Protein AF-A0A431KVC6-F1 (afdb_monomer_lite)

pLDDT: mean 75.82, std 19.4, range [30.2, 97.19]

Radius of gyration: 34.75 Å; chains: 1; bounding box: 76×77×120 Å

Foldseek 3Di:
DDDDDDDDPPVVVVVVVVVVVVVVVVVVVPPPPPPPVPPPPPPPPDDPPDDDPPLPLDVPDQAADPLLCVLCVLLVCQVLLQLLLVLVVQCVVPVPRDDPVSVVVNVVSLVVLVVSLVVLVVLLVLLLVQLVVVLVVLVVVLVVQVVVLVVVLVVLVVVLVVVLVVLVVVLVVLQPQDPVDNPRRDPSVVSVVVSVVVSVVSVVVSVVSNQTDWDFDDQDFALCCVLVPHDDDPSSDRDPSLVVQQQDADPDDDRGGVSVVLLVCLQVVCLLVLRHPDHDPVSSCLLRSVDTGTDGSSSSVSNSVSSVVSSVSSVSSVSSSVSSVCSSVPSHGYDDPPD

Sequence (339 aa):
MRFKFSLGTLAGAQTLAFLASLLTLQQSIFFVPANAANSILTEKKGQLPFTYIPYMSDVHTETVSAEAVQLAEQLKLTDSLIELTKLRKARSADRNSLSRDELDRYRDLKEDVVEAIEQTRMEVDFAEAELTREIAVHEEFLASYIAERNHRVNLSNAWGYRTNGVLWAVAEGLTIPTYARPRYSISSGIVGIVAGLAPSAFSLYALRQDAGGRFERKPHPNMLSKIFNYQVTPELEYPDSVWKWLNSQAPIGPKVTRLAYLIDWWQRDGNIRYFSPKPTHHQLDLLTATVQDELTIQLVSDRLSMLRTVDAMIVGMNRPLLELMMVVRGTKSMSAPTQ

Secondary structure (DSSP, 8-state):
--------SSHHHHHHHHHHHHHHHHHHHH---TTGGG-------S--SS--------TTSSBPPHHHHHHHHHTT-HHHHHHHHHHHHHHHH-TTSS-HHHHHHHHHHHHHHHHHHHHHHHHHHHHHHHHHHHHHHHHHHHHHHHHHHHHHHHHHHHHHHHHHHHHHHHHHHHHS--TT-GGG---HHHHHHHHHHHHHHHHHHHHHHHT---B-------THHHHTT----GGGPPPHHHHHHHHSBPSSS-SSBHHHHHHHHHHHH---TT--SS--HHHHHHHHTSS-S-B-HHHHHHHHHHHHHHHHHHHTTHHHHHHHHHHHHTSSBPPPP--

Structure (mmCIF, N/CA/C/O backbone):
data_AF-A0A431KVC6-F1
#
_entry.id   AF-A0A431KVC6-F1
#
loop_
_atom_site.group_PDB
_atom_site.id
_atom_site.type_symbol
_atom_site.label_atom_id
_atom_site.label_alt_id
_atom_site.label_comp_id
_atom_site.label_asym_id
_atom_site.label_entity_id
_atom_site.label_seq_id
_atom_site.pdbx_PDB_ins_code
_atom_site.Cartn_x
_atom_site.Cartn_y
_atom_site.Cartn_z
_atom_site.occupancy
_atom_site.B_iso_or_equiv
_atom_site.auth_seq_id
_atom_site.auth_comp_id
_atom_site.auth_asym_id
_atom_site.auth_atom_id
_atom_site.pdbx_PDB_model_num
ATOM 1 N N . MET A 1 1 ? 24.030 61.933 -74.025 1.00 34.03 1 MET A N 1
ATOM 2 C CA . MET A 1 1 ? 24.659 60.781 -74.708 1.00 34.03 1 MET A CA 1
ATOM 3 C C . MET A 1 1 ? 25.258 59.870 -73.631 1.00 34.03 1 MET A C 1
ATOM 5 O O . MET A 1 1 ? 26.129 60.322 -72.910 1.00 34.03 1 MET A O 1
ATOM 9 N N . ARG A 1 2 ? 24.710 58.650 -73.494 1.00 30.20 2 ARG A N 1
ATOM 10 C CA . ARG A 1 2 ? 25.117 57.489 -72.658 1.00 30.20 2 ARG A CA 1
ATOM 11 C C . ARG A 1 2 ? 25.241 57.643 -71.124 1.00 30.20 2 ARG A C 1
ATOM 13 O O . ARG A 1 2 ? 26.295 57.956 -70.589 1.00 30.20 2 ARG A O 1
ATOM 20 N N . PHE A 1 3 ? 24.163 57.238 -70.443 1.00 34.12 3 PHE A N 1
ATOM 21 C CA . PHE A 1 3 ? 24.149 56.719 -69.069 1.00 34.12 3 PHE A CA 1
ATOM 22 C C . PHE A 1 3 ? 24.918 55.383 -68.974 1.00 34.12 3 PHE A C 1
ATOM 24 O O . PHE A 1 3 ? 24.719 54.499 -69.807 1.00 34.12 3 PHE A O 1
ATOM 31 N N . LYS A 1 4 ? 25.732 55.207 -67.924 1.00 34.00 4 LYS A N 1
ATOM 32 C CA . LYS A 1 4 ? 26.189 53.901 -67.414 1.00 34.00 4 LYS A CA 1
ATOM 33 C C . LYS A 1 4 ? 25.882 53.844 -65.915 1.00 34.00 4 LYS A C 1
ATOM 35 O O . LYS A 1 4 ? 26.562 54.482 -65.121 1.00 34.00 4 LYS A O 1
ATOM 40 N N . PHE A 1 5 ? 24.842 53.097 -65.555 1.00 34.09 5 PHE A N 1
ATOM 41 C CA . PHE A 1 5 ? 24.560 52.681 -64.181 1.00 34.09 5 PHE A CA 1
ATOM 42 C C . PHE A 1 5 ? 25.440 51.466 -63.855 1.00 34.09 5 PHE A C 1
ATOM 44 O O . PHE A 1 5 ? 25.415 50.475 -64.583 1.00 34.09 5 PHE A O 1
ATOM 51 N N . SER A 1 6 ? 26.224 51.550 -62.780 1.00 34.44 6 SER A N 1
ATOM 52 C CA . SER A 1 6 ? 26.964 50.422 -62.209 1.00 34.44 6 SER A CA 1
ATOM 53 C C . SER A 1 6 ? 26.081 49.740 -61.161 1.00 34.44 6 SER A C 1
ATOM 55 O O . SER A 1 6 ? 25.879 50.269 -60.070 1.00 34.44 6 SER A O 1
ATOM 57 N N . LEU A 1 7 ? 25.510 48.589 -61.523 1.00 41.66 7 LEU A N 1
ATOM 58 C CA . LEU A 1 7 ? 24.896 47.629 -60.605 1.00 41.66 7 LEU A CA 1
ATOM 59 C C . LEU A 1 7 ? 26.030 46.763 -60.037 1.00 41.66 7 LEU A C 1
ATOM 61 O O . LEU A 1 7 ? 26.618 45.983 -60.783 1.00 41.66 7 LEU A O 1
ATOM 65 N N . GLY A 1 8 ? 26.365 46.892 -58.750 1.00 41.06 8 GLY A N 1
ATOM 66 C CA . GLY A 1 8 ? 27.476 46.104 -58.197 1.00 41.06 8 GLY A CA 1
ATOM 67 C C . GLY A 1 8 ? 27.581 45.954 -56.681 1.00 41.06 8 GLY A C 1
ATOM 68 O O . GLY A 1 8 ? 28.523 45.315 -56.233 1.00 41.06 8 GLY A O 1
ATOM 69 N N . THR A 1 9 ? 26.668 46.499 -55.870 1.00 45.91 9 THR A N 1
ATOM 70 C CA . THR A 1 9 ? 26.865 46.513 -54.400 1.00 45.91 9 THR A CA 1
ATOM 71 C C . THR A 1 9 ? 25.642 46.148 -53.554 1.00 45.91 9 THR A C 1
ATOM 73 O O . THR A 1 9 ? 25.751 46.092 -52.335 1.00 45.91 9 THR A O 1
ATOM 76 N N . LEU A 1 10 ? 24.496 45.816 -54.157 1.00 39.56 10 LEU A N 1
ATOM 77 C CA . LEU A 1 10 ? 23.270 45.478 -53.409 1.00 39.56 10 LEU A CA 1
ATOM 78 C C . LEU A 1 10 ? 23.051 43.971 -53.181 1.00 39.56 10 LEU A C 1
ATOM 80 O O . LEU A 1 10 ? 22.314 43.597 -52.275 1.00 39.56 10 LEU A O 1
ATOM 84 N N . ALA A 1 11 ? 23.738 43.102 -53.930 1.00 41.56 11 ALA A N 1
ATOM 85 C CA . ALA A 1 11 ? 23.591 41.650 -53.793 1.00 41.56 11 ALA A CA 1
ATOM 86 C C . ALA A 1 11 ? 24.378 41.050 -52.609 1.00 41.56 11 ALA A C 1
ATOM 88 O O . ALA A 1 11 ? 24.031 39.972 -52.142 1.00 41.56 11 ALA A O 1
ATOM 89 N N . GLY A 1 12 ? 25.417 41.732 -52.106 1.00 38.41 12 GLY A N 1
ATOM 90 C CA . GLY A 1 12 ? 26.259 41.228 -51.008 1.00 38.41 12 GLY A CA 1
ATOM 91 C C . GLY A 1 12 ? 25.700 41.488 -49.604 1.00 38.41 12 GLY A C 1
ATOM 92 O O . GLY A 1 12 ? 25.909 40.693 -48.693 1.00 38.41 12 GLY A O 1
ATOM 93 N N . ALA A 1 13 ? 24.957 42.581 -49.417 1.00 42.00 13 ALA A N 1
ATOM 94 C CA . ALA A 1 13 ? 24.406 42.937 -48.107 1.00 42.00 13 ALA A CA 1
ATOM 95 C C . ALA A 1 13 ? 23.158 42.108 -47.753 1.00 42.00 13 ALA A C 1
ATOM 97 O O . ALA A 1 13 ? 22.972 41.733 -46.598 1.00 42.00 13 ALA A O 1
ATOM 98 N N . GLN A 1 14 ? 22.329 41.766 -48.748 1.00 45.31 14 GLN A N 1
ATOM 99 C CA . GLN A 1 14 ? 21.149 40.925 -48.531 1.00 45.31 14 GLN A CA 1
ATOM 100 C C . GLN A 1 14 ? 21.516 39.456 -48.299 1.00 45.31 14 GLN A C 1
ATOM 102 O O . GLN A 1 14 ? 20.883 38.813 -47.470 1.00 45.31 14 GLN A O 1
ATOM 107 N N . THR A 1 15 ? 22.567 38.933 -48.939 1.00 48.56 15 THR A N 1
ATOM 108 C CA . THR A 1 15 ? 23.050 37.562 -48.697 1.00 48.56 15 THR A CA 1
ATOM 109 C C . THR A 1 15 ? 23.725 37.408 -47.338 1.00 48.56 15 THR A C 1
ATOM 111 O O . THR A 1 15 ? 23.503 36.397 -46.679 1.00 48.56 15 THR A O 1
ATOM 114 N N . LEU A 1 16 ? 24.471 38.415 -46.867 1.00 42.12 16 LEU A N 1
ATOM 115 C CA . LEU A 1 16 ? 25.042 38.412 -45.515 1.00 42.12 16 LEU A CA 1
ATOM 116 C C . LEU A 1 16 ? 23.970 38.526 -44.423 1.00 42.12 16 LEU A C 1
ATOM 118 O O . LEU A 1 16 ? 24.061 37.825 -43.419 1.00 42.12 16 LEU A O 1
ATOM 122 N N . ALA A 1 17 ? 22.928 39.337 -44.628 1.00 45.78 17 ALA A N 1
ATOM 123 C CA . ALA A 1 17 ? 21.797 39.406 -43.701 1.00 45.78 17 ALA A CA 1
ATOM 124 C C . ALA A 1 17 ? 20.984 38.096 -43.683 1.00 45.78 17 ALA A C 1
ATOM 126 O O . ALA A 1 17 ? 20.594 37.635 -42.611 1.00 45.78 17 ALA A O 1
ATOM 127 N N . PHE A 1 18 ? 20.796 37.451 -44.843 1.00 45.62 18 PHE A N 1
ATOM 128 C CA . PHE A 1 18 ? 20.126 36.150 -44.930 1.00 45.62 18 PHE A CA 1
ATOM 129 C C . PHE A 1 18 ? 20.947 35.042 -44.254 1.00 45.62 18 PHE A C 1
ATOM 131 O O . PHE A 1 18 ? 20.393 34.265 -43.481 1.00 45.62 18 PHE A O 1
ATOM 138 N N . LEU A 1 19 ? 22.269 35.012 -44.458 1.00 42.16 19 LEU A N 1
ATOM 139 C CA . LEU A 1 19 ? 23.180 34.061 -43.807 1.00 42.16 19 LEU A CA 1
ATOM 140 C C . LEU A 1 19 ? 23.274 34.281 -42.293 1.00 42.16 19 LEU A C 1
ATOM 142 O O . LEU A 1 19 ? 23.236 33.308 -41.545 1.00 42.16 19 LEU A O 1
ATOM 146 N N . ALA A 1 20 ? 23.316 35.534 -41.827 1.00 42.38 20 ALA A N 1
ATOM 147 C CA . ALA A 1 20 ? 23.279 35.850 -40.399 1.00 42.38 20 ALA A CA 1
ATOM 148 C C . ALA A 1 20 ? 21.939 35.443 -39.760 1.00 42.38 20 ALA A C 1
ATOM 150 O O . ALA A 1 20 ? 21.936 34.909 -38.655 1.00 42.38 20 ALA A O 1
ATOM 151 N N . SER A 1 21 ? 20.815 35.615 -40.472 1.00 42.59 21 SER A N 1
ATOM 152 C CA . SER A 1 21 ? 19.496 35.160 -40.008 1.00 42.59 21 SER A CA 1
ATOM 153 C C . SER A 1 21 ? 19.332 33.633 -40.023 1.00 42.59 21 SER A C 1
ATOM 155 O O . SER A 1 21 ? 18.641 33.088 -39.168 1.00 42.59 21 SER A O 1
ATOM 157 N N . LEU A 1 22 ? 20.008 32.922 -40.937 1.00 40.34 22 LEU A N 1
ATOM 158 C CA . LEU A 1 22 ? 20.039 31.455 -40.957 1.00 40.34 22 LEU A CA 1
ATOM 159 C C . LEU A 1 22 ? 20.913 30.889 -39.827 1.00 40.34 22 LEU A C 1
ATOM 161 O O . LEU A 1 22 ? 20.556 29.880 -39.225 1.00 40.34 22 LEU A O 1
ATOM 165 N N . LEU A 1 23 ? 22.025 31.559 -39.509 1.00 40.69 23 LEU A N 1
ATOM 166 C CA . LEU A 1 23 ? 22.907 31.211 -38.391 1.00 40.69 23 LEU A CA 1
ATOM 167 C C . LEU A 1 23 ? 22.233 31.443 -37.032 1.00 40.69 23 LEU A C 1
ATOM 169 O O . LEU A 1 23 ? 22.359 30.597 -36.144 1.00 40.69 23 LEU A O 1
ATOM 173 N N . THR A 1 24 ? 21.461 32.524 -36.873 1.00 42.94 24 THR A N 1
ATOM 174 C CA . THR A 1 24 ? 20.665 32.737 -35.654 1.00 42.94 24 THR A CA 1
ATOM 175 C C . THR A 1 24 ? 19.471 31.783 -35.570 1.00 42.94 24 THR A C 1
ATOM 177 O O . THR A 1 24 ? 19.182 31.297 -34.476 1.00 42.94 24 THR A O 1
ATOM 180 N N . LEU A 1 25 ? 18.836 31.402 -36.690 1.00 38.81 25 LEU A N 1
ATOM 181 C CA . LEU A 1 25 ? 17.811 30.346 -36.687 1.00 38.81 25 LEU A CA 1
ATOM 182 C C . LEU A 1 25 ? 18.391 28.960 -36.359 1.00 38.81 25 LEU A C 1
ATOM 184 O O . LEU A 1 25 ? 17.766 28.222 -35.604 1.00 38.81 25 LEU A O 1
ATOM 188 N N . GLN A 1 26 ? 19.587 28.606 -36.850 1.00 43.75 26 GLN A N 1
ATOM 189 C CA . GLN A 1 26 ? 20.221 27.325 -36.510 1.00 43.75 26 GLN A CA 1
ATOM 190 C C . GLN A 1 26 ? 20.587 27.252 -35.026 1.00 43.75 26 GLN A C 1
ATOM 192 O O . GLN A 1 26 ? 20.248 26.267 -34.378 1.00 43.75 26 GLN A O 1
ATOM 197 N N . GLN A 1 27 ? 21.201 28.290 -34.447 1.00 41.31 27 GLN A N 1
ATOM 198 C CA . GLN A 1 27 ? 21.532 28.276 -33.014 1.00 41.31 27 GLN A CA 1
ATOM 199 C C . GLN A 1 27 ? 20.288 28.229 -32.110 1.00 41.31 27 GLN A C 1
ATOM 201 O O . GLN A 1 27 ? 20.355 27.678 -31.013 1.00 41.31 27 GLN A O 1
ATOM 206 N N . SER A 1 28 ? 19.141 28.712 -32.598 1.00 38.62 28 SER A N 1
ATOM 207 C CA . SER A 1 28 ? 17.855 28.641 -31.891 1.00 38.62 28 SER A CA 1
ATOM 208 C C . SER A 1 28 ? 17.203 27.250 -31.930 1.00 38.62 28 SER A C 1
ATOM 210 O O . SER A 1 28 ? 16.405 26.933 -31.055 1.00 38.62 28 SER A O 1
ATOM 212 N N . ILE A 1 29 ? 17.531 26.408 -32.921 1.00 43.91 29 ILE A N 1
ATOM 213 C CA . ILE A 1 29 ? 16.983 25.043 -33.059 1.00 43.91 29 ILE A CA 1
ATOM 214 C C . ILE A 1 29 ? 17.807 24.018 -32.252 1.00 43.91 29 ILE A C 1
ATOM 216 O O . ILE A 1 29 ? 17.289 22.966 -31.883 1.00 43.91 29 ILE A O 1
ATOM 220 N N . PHE A 1 30 ? 19.070 24.321 -31.925 1.00 43.38 30 PHE A N 1
ATOM 221 C CA . PHE A 1 30 ? 19.983 23.371 -31.267 1.00 43.38 30 PHE A CA 1
ATOM 222 C C . PHE A 1 30 ? 20.098 23.496 -29.744 1.00 43.38 30 PHE A C 1
ATOM 224 O O . PHE A 1 30 ? 20.703 22.630 -29.116 1.00 43.38 30 PHE A O 1
ATOM 231 N N . PHE A 1 31 ? 19.459 24.488 -29.127 1.00 36.72 31 PHE A N 1
ATOM 232 C CA . PHE A 1 31 ? 19.155 24.442 -27.698 1.00 36.72 31 PHE A CA 1
ATOM 233 C C . PHE A 1 31 ? 17.705 24.001 -27.517 1.00 36.72 31 PHE A C 1
ATOM 235 O O . PHE A 1 31 ? 16.822 24.805 -27.235 1.00 36.72 31 PHE A O 1
ATOM 242 N N . VAL A 1 32 ? 17.458 22.696 -27.640 1.00 38.53 32 VAL A N 1
ATOM 243 C CA . VAL A 1 32 ? 16.391 22.096 -26.837 1.00 38.53 32 VAL A CA 1
ATOM 244 C C . VAL A 1 32 ? 17.009 21.935 -25.449 1.00 38.53 32 VAL A C 1
ATOM 246 O O . VAL A 1 32 ? 17.845 21.045 -25.274 1.00 38.53 32 VAL A O 1
ATOM 249 N N . PRO A 1 33 ? 16.714 22.805 -24.462 1.00 33.62 33 PRO A N 1
ATOM 250 C CA . PRO A 1 33 ? 17.137 22.522 -23.103 1.00 33.62 33 PRO A CA 1
ATOM 251 C C . PRO A 1 33 ? 16.593 21.139 -22.740 1.00 33.62 33 PRO A C 1
ATOM 253 O O . PRO A 1 33 ? 15.415 20.858 -22.964 1.00 33.62 33 PRO A O 1
ATOM 256 N N . ALA A 1 34 ? 17.432 20.292 -22.143 1.00 40.25 34 ALA A N 1
ATOM 257 C CA . ALA A 1 34 ? 17.077 18.947 -21.676 1.00 40.25 34 ALA A CA 1
ATOM 258 C C . ALA A 1 34 ? 15.930 18.918 -20.630 1.00 40.25 34 ALA A C 1
ATOM 260 O O . ALA A 1 34 ? 15.597 17.862 -20.108 1.00 40.25 34 ALA A O 1
ATOM 261 N N . ASN A 1 35 ? 15.297 20.064 -20.357 1.00 36.25 35 ASN A N 1
ATOM 262 C CA . ASN A 1 35 ? 14.147 20.248 -19.476 1.00 36.25 35 ASN A CA 1
ATOM 263 C C . ASN A 1 35 ? 12.825 20.565 -20.209 1.00 36.25 35 ASN A C 1
ATOM 265 O O . ASN A 1 35 ? 11.814 20.783 -19.546 1.00 36.25 35 ASN A O 1
ATOM 269 N N . ALA A 1 36 ? 12.777 20.587 -21.546 1.00 33.47 36 ALA A N 1
ATOM 270 C CA . ALA A 1 36 ? 11.546 20.924 -22.279 1.00 33.47 36 ALA A CA 1
ATOM 271 C C . ALA A 1 36 ? 10.501 19.785 -22.353 1.00 33.47 36 ALA A C 1
ATOM 273 O O . ALA A 1 36 ? 9.399 20.003 -22.849 1.00 33.47 36 ALA A O 1
ATOM 274 N N . ALA A 1 37 ? 10.799 18.588 -21.834 1.00 36.00 37 ALA A N 1
ATOM 275 C CA . ALA A 1 37 ? 9.845 17.473 -21.794 1.00 36.00 37 ALA A CA 1
ATOM 276 C C . ALA A 1 37 ? 8.829 17.546 -20.630 1.00 36.00 37 ALA A C 1
ATOM 278 O O . ALA A 1 37 ? 7.947 16.697 -20.547 1.00 36.00 37 ALA A O 1
ATOM 279 N N . ASN A 1 38 ? 8.906 18.562 -19.758 1.00 38.50 38 ASN A N 1
ATOM 280 C CA . ASN A 1 38 ? 8.032 18.681 -18.580 1.00 38.50 38 ASN A CA 1
ATOM 281 C C . ASN A 1 38 ? 6.917 19.739 -18.691 1.00 38.50 38 ASN A C 1
ATOM 283 O O . ASN A 1 38 ? 6.257 20.018 -17.695 1.00 38.50 38 ASN A O 1
ATOM 287 N N . SER A 1 39 ? 6.653 20.326 -19.864 1.00 34.41 39 SER A N 1
ATOM 288 C CA . SER A 1 39 ? 5.649 21.401 -20.005 1.00 34.41 39 SER A CA 1
ATOM 289 C C . SER A 1 39 ? 4.487 21.095 -20.958 1.00 34.41 39 SER A C 1
ATOM 291 O O . SER A 1 39 ? 3.936 21.999 -21.581 1.00 34.41 39 SER A O 1
ATOM 293 N N . ILE A 1 40 ? 4.037 19.836 -21.009 1.00 36.88 40 ILE A N 1
ATOM 294 C CA . ILE A 1 40 ? 2.664 19.507 -21.441 1.00 36.88 40 ILE A CA 1
ATOM 295 C C . ILE A 1 40 ? 1.881 18.960 -20.243 1.00 36.88 40 ILE A C 1
ATOM 297 O O . ILE A 1 40 ? 1.299 17.884 -20.272 1.00 36.88 40 ILE A O 1
ATOM 301 N N . LEU A 1 41 ? 1.867 19.728 -19.158 1.00 37.34 41 LEU A N 1
ATOM 302 C CA . LEU A 1 41 ? 0.719 19.761 -18.266 1.00 37.34 41 LEU A CA 1
ATOM 303 C C . LEU A 1 41 ? 0.057 21.101 -18.540 1.00 37.34 41 LEU A C 1
ATOM 305 O O . LEU A 1 41 ? 0.451 22.140 -18.016 1.00 37.34 41 LEU A O 1
ATOM 309 N N . THR A 1 42 ? -0.912 21.085 -19.451 1.00 36.38 42 THR A N 1
ATOM 310 C CA . THR A 1 42 ? -1.903 22.152 -19.522 1.00 36.38 42 THR A CA 1
ATOM 311 C C . THR A 1 42 ? -2.619 22.140 -18.179 1.00 36.38 42 THR A C 1
ATOM 313 O O . THR A 1 42 ? -3.508 21.330 -17.935 1.00 36.38 42 THR A O 1
ATOM 316 N N . GLU A 1 43 ? -2.161 23.002 -17.275 1.00 38.50 43 GLU A N 1
ATOM 317 C CA . GLU A 1 43 ? -2.764 23.236 -15.974 1.00 38.50 43 GLU A CA 1
ATOM 318 C C . GLU A 1 43 ? -4.158 23.830 -16.210 1.00 38.50 43 GLU A C 1
ATOM 320 O O . GLU A 1 43 ? -4.364 25.043 -16.292 1.00 38.50 43 GLU A O 1
ATOM 325 N N . LYS A 1 44 ? -5.150 22.951 -16.380 1.00 38.34 44 LYS A N 1
ATOM 326 C CA . LYS A 1 44 ? -6.546 23.312 -16.175 1.00 38.34 44 LYS A CA 1
ATOM 327 C C . LYS A 1 44 ? -6.665 23.722 -14.709 1.00 38.34 44 LYS A C 1
ATOM 329 O O . LYS A 1 44 ? -6.815 22.880 -13.831 1.00 38.34 44 LYS A O 1
ATOM 334 N N . LYS A 1 45 ? -6.625 25.031 -14.451 1.00 45.69 45 LYS A N 1
ATOM 335 C CA . LYS A 1 45 ? -7.185 25.637 -13.239 1.00 45.69 45 LYS A CA 1
ATOM 336 C C . LYS A 1 45 ? -8.667 25.272 -13.171 1.00 45.69 45 LYS A C 1
ATOM 338 O O . LYS A 1 45 ? -9.518 25.953 -13.733 1.00 45.69 45 LYS A O 1
ATOM 343 N N . GLY A 1 46 ? -8.976 24.172 -12.514 1.00 39.91 46 GLY A N 1
ATOM 344 C CA . GLY A 1 46 ? -10.339 23.739 -12.276 1.00 39.91 46 GLY A CA 1
ATOM 345 C C . GLY A 1 46 ? -10.274 22.535 -11.374 1.00 39.91 46 GLY A C 1
ATOM 346 O O . GLY A 1 46 ? -9.720 21.548 -11.820 1.00 39.91 46 GLY A O 1
ATOM 347 N N . GLN A 1 47 ? -10.772 22.700 -10.140 1.00 40.22 47 GLN A N 1
ATOM 348 C CA . GLN A 1 47 ? -11.065 21.678 -9.125 1.00 40.22 47 GLN A CA 1
ATOM 349 C C . GLN A 1 47 ? -10.095 20.492 -9.072 1.00 40.22 47 GLN A C 1
ATOM 351 O O . GLN A 1 47 ? -10.002 19.729 -10.024 1.00 40.22 47 GLN A O 1
ATOM 356 N N . LEU A 1 48 ? -9.462 20.263 -7.911 1.00 42.97 48 LEU A N 1
ATOM 357 C CA . LEU A 1 48 ? -8.844 18.963 -7.618 1.00 42.97 48 LEU A CA 1
ATOM 358 C C . LEU A 1 48 ? -9.778 17.859 -8.156 1.00 42.97 48 LEU A C 1
ATOM 360 O O . LEU A 1 48 ? -10.939 17.832 -7.739 1.00 42.97 48 LEU A O 1
ATOM 364 N N . PRO A 1 49 ? -9.346 17.047 -9.140 1.00 46.91 49 PRO A N 1
ATOM 365 C CA . PRO A 1 49 ? -10.261 16.287 -9.996 1.00 46.91 49 PRO A CA 1
ATOM 366 C C . PRO A 1 49 ? -11.003 15.154 -9.275 1.00 46.91 49 PRO A C 1
ATOM 368 O O . PRO A 1 49 ? -11.696 14.361 -9.909 1.00 46.91 49 PRO A O 1
ATOM 371 N N . PHE A 1 50 ? -10.881 15.058 -7.953 1.00 54.34 50 PHE A N 1
ATOM 372 C CA . PHE A 1 50 ? -11.494 14.017 -7.156 1.00 54.34 50 PHE A CA 1
ATOM 373 C C . PHE A 1 50 ? -11.748 14.473 -5.720 1.00 54.34 50 PHE A C 1
ATOM 375 O O . PHE A 1 50 ? -10.983 15.219 -5.105 1.00 54.34 50 PHE A O 1
ATOM 382 N N . THR A 1 51 ? -12.844 13.960 -5.173 1.00 50.12 51 THR A N 1
ATOM 383 C CA . THR A 1 51 ? -13.119 13.952 -3.743 1.00 50.12 51 THR A CA 1
ATOM 384 C C . THR A 1 51 ? -12.122 12.983 -3.113 1.00 50.12 51 THR A C 1
ATOM 386 O O . THR A 1 51 ? -12.250 11.776 -3.282 1.00 50.12 51 THR A O 1
ATOM 389 N N . TYR A 1 52 ? -11.084 13.486 -2.442 1.00 56.56 52 TYR A N 1
ATOM 390 C CA . TYR A 1 52 ? -10.283 12.675 -1.514 1.00 56.56 52 TYR A CA 1
ATOM 391 C C . TYR A 1 52 ? -11.249 11.870 -0.638 1.00 56.56 52 TYR A C 1
ATOM 393 O O . TYR A 1 52 ? -12.230 12.472 -0.203 1.00 56.56 52 TYR A O 1
ATOM 401 N N . ILE A 1 53 ? -11.035 10.564 -0.396 1.00 56.91 53 ILE A N 1
ATOM 402 C CA . ILE A 1 53 ? -11.806 9.887 0.663 1.00 56.91 53 ILE A CA 1
ATOM 403 C C . ILE A 1 53 ? -11.447 10.655 1.931 1.00 56.91 53 ILE A C 1
ATOM 405 O O . ILE A 1 53 ? -10.295 10.575 2.361 1.00 56.91 53 ILE A O 1
ATOM 409 N N . PRO A 1 54 ? -12.353 11.478 2.481 1.00 57.81 54 PRO A N 1
ATOM 410 C CA . PRO A 1 54 ? -11.995 12.288 3.617 1.00 57.81 54 PRO A CA 1
ATOM 411 C C . PRO A 1 54 ? -11.830 11.325 4.785 1.00 57.81 54 PRO A C 1
ATOM 413 O O . PRO A 1 54 ? -12.815 10.778 5.270 1.00 57.81 54 PRO A O 1
ATOM 416 N N . TYR A 1 55 ? -10.589 11.105 5.222 1.00 61.97 55 TYR A N 1
ATOM 417 C CA . TYR A 1 55 ? -10.339 10.457 6.504 1.00 61.97 55 TYR A CA 1
ATOM 418 C C . TYR A 1 55 ? -11.000 11.327 7.575 1.00 61.97 55 TYR A C 1
ATOM 420 O O . TYR A 1 55 ? -10.520 12.423 7.873 1.00 61.97 55 TYR A O 1
ATOM 428 N N . MET A 1 56 ? -12.134 10.870 8.107 1.00 62.00 56 MET A N 1
ATOM 429 C CA . MET A 1 56 ? -12.916 11.609 9.108 1.00 62.00 56 MET A CA 1
ATOM 430 C C . MET A 1 56 ? -12.499 11.262 10.539 1.00 62.00 56 MET A C 1
ATOM 432 O O . MET A 1 56 ? -13.205 11.588 11.492 1.00 62.00 56 MET A O 1
ATOM 436 N N . SER A 1 57 ? -11.349 10.610 10.702 1.00 65.00 57 SER A N 1
ATOM 437 C CA . SER A 1 57 ? -10.694 10.435 11.992 1.00 65.00 57 SER A CA 1
ATOM 438 C C . SER A 1 57 ? -10.188 11.793 12.496 1.00 65.00 57 SER A C 1
ATOM 440 O O . SER A 1 57 ? -9.053 12.198 12.219 1.00 65.00 57 SER A O 1
ATOM 442 N N . ASP A 1 58 ? -11.049 12.539 13.179 1.00 75.38 58 ASP A N 1
ATOM 443 C CA . ASP A 1 58 ? -10.638 13.731 13.908 1.00 75.38 58 ASP A CA 1
ATOM 444 C C . ASP A 1 58 ? -10.235 13.331 15.323 1.00 75.38 58 ASP A C 1
ATOM 446 O O . ASP A 1 58 ? -11.079 13.135 16.198 1.00 75.38 58 ASP A O 1
ATOM 450 N N . VAL A 1 59 ? -8.928 13.262 15.561 1.00 77.94 59 VAL A N 1
ATOM 451 C CA . VAL A 1 59 ? -8.318 12.928 16.854 1.00 77.94 59 VAL A CA 1
ATOM 452 C C . VAL A 1 59 ? -8.809 13.849 17.985 1.00 77.94 59 VAL A C 1
ATOM 454 O O . VAL A 1 59 ? -8.811 13.435 19.142 1.00 77.94 59 VAL A O 1
ATOM 457 N N . HIS A 1 60 ? -9.270 15.064 17.681 1.00 82.06 60 HIS A N 1
ATOM 458 C CA . HIS A 1 60 ? -9.670 16.060 18.676 1.00 82.06 60 HIS A CA 1
ATOM 459 C C . HIS A 1 60 ? -11.129 15.953 19.133 1.00 82.06 60 HIS A C 1
ATOM 461 O O . HIS A 1 60 ? -11.503 16.586 20.119 1.00 82.06 60 HIS A O 1
ATOM 467 N N . THR A 1 61 ? -11.953 15.154 18.455 1.00 84.75 61 THR A N 1
ATOM 468 C CA . THR A 1 61 ? -13.351 14.937 18.857 1.00 84.75 61 THR A CA 1
ATOM 469 C C . THR A 1 61 ? -13.460 14.006 20.067 1.00 84.75 61 THR A C 1
ATOM 471 O O . THR A 1 61 ? -12.677 13.072 20.225 1.00 84.75 61 THR A O 1
ATOM 474 N N . GLU A 1 62 ? -14.457 14.229 20.928 1.00 83.38 62 GLU A N 1
ATOM 475 C CA . GLU A 1 62 ? -14.719 13.362 22.094 1.00 83.38 62 GLU A CA 1
ATOM 476 C C . GLU A 1 62 ? -15.327 12.002 21.703 1.00 83.38 62 GLU A C 1
ATOM 478 O O . GLU A 1 62 ? -15.265 11.023 22.460 1.00 83.38 62 GLU A O 1
ATOM 483 N N . THR A 1 63 ? -15.920 11.937 20.511 1.00 86.19 63 THR A N 1
ATOM 484 C CA . THR A 1 63 ? -16.540 10.745 19.938 1.00 86.19 63 THR A CA 1
ATOM 485 C C . THR A 1 63 ? -15.603 10.048 18.955 1.00 86.19 63 THR A C 1
ATOM 487 O O . THR A 1 63 ? -14.673 10.627 18.389 1.00 86.19 63 THR A O 1
ATOM 490 N N . VAL A 1 64 ? -15.822 8.748 18.788 1.00 88.00 64 VAL A N 1
ATOM 491 C CA . VAL A 1 64 ? -15.092 7.917 17.824 1.00 88.00 64 VAL A CA 1
ATOM 492 C C . VAL A 1 64 ? -15.623 8.187 16.416 1.00 88.00 64 VAL A C 1
ATOM 494 O O . VAL A 1 64 ? -16.831 8.348 16.234 1.00 88.00 64 VAL A O 1
ATOM 497 N N . SER A 1 65 ? -14.738 8.242 15.420 1.00 90.94 65 SER A N 1
ATOM 498 C CA . SER A 1 65 ? -15.144 8.395 14.021 1.00 90.94 65 SER A CA 1
ATOM 499 C C . SER A 1 65 ? -15.885 7.156 13.509 1.00 90.94 65 SER A C 1
ATOM 501 O O . SER A 1 65 ? -15.667 6.038 13.976 1.00 90.94 65 SER A O 1
ATOM 503 N N . ALA A 1 66 ? -16.733 7.329 12.492 1.00 89.56 66 ALA A N 1
ATOM 504 C CA . ALA A 1 66 ? -17.448 6.210 11.871 1.00 89.56 66 ALA A CA 1
ATOM 505 C C . ALA A 1 66 ? -16.493 5.137 11.308 1.00 89.56 66 ALA A C 1
ATOM 507 O O . ALA A 1 66 ? -16.820 3.953 11.311 1.00 89.56 66 ALA A O 1
ATOM 508 N N . GLU A 1 67 ? -15.298 5.537 10.857 1.00 89.00 67 GLU A N 1
ATOM 509 C CA . GLU A 1 67 ? -14.264 4.614 10.372 1.00 89.00 67 GLU A CA 1
ATOM 510 C C . GLU A 1 67 ? -13.692 3.747 11.490 1.00 89.00 67 GLU A C 1
ATOM 512 O O . GLU A 1 67 ? -13.522 2.544 11.304 1.00 89.00 67 GLU A O 1
ATOM 517 N N . ALA A 1 68 ? -13.439 4.332 12.660 1.00 91.62 68 ALA A N 1
ATOM 518 C CA . ALA A 1 68 ? -12.981 3.582 13.819 1.00 91.62 68 ALA A CA 1
ATOM 519 C C . ALA A 1 68 ? -14.075 2.652 14.365 1.00 91.62 68 ALA A C 1
ATOM 521 O O . ALA A 1 68 ? -13.765 1.522 14.731 1.00 91.62 68 ALA A O 1
ATOM 522 N N . VAL A 1 69 ? -15.351 3.059 14.338 1.00 92.44 69 VAL A N 1
ATOM 523 C CA . VAL A 1 69 ? -16.474 2.161 14.674 1.00 92.44 69 VAL A CA 1
ATOM 524 C C . VAL A 1 69 ? -16.519 0.964 13.725 1.00 92.44 69 VAL A C 1
ATOM 526 O O . VAL A 1 69 ? -16.543 -0.176 14.181 1.00 92.44 69 VAL A O 1
ATOM 529 N N . GLN A 1 70 ? -16.446 1.205 12.414 1.00 91.88 70 GLN A N 1
ATOM 530 C CA . GLN A 1 70 ? -16.393 0.130 11.426 1.00 91.88 70 GLN A CA 1
ATOM 531 C C . GLN A 1 70 ? -15.189 -0.796 11.644 1.00 91.88 70 GLN A C 1
ATOM 533 O O . GLN A 1 70 ? -15.317 -2.014 11.526 1.00 91.88 70 GLN A O 1
ATOM 538 N N . LEU A 1 71 ? -14.011 -0.241 11.935 1.00 92.94 71 LEU A N 1
ATOM 539 C CA . LEU A 1 71 ? -12.825 -1.054 12.181 1.00 92.94 71 LEU A CA 1
ATOM 540 C C . LEU A 1 71 ? -12.987 -1.903 13.450 1.00 92.94 71 LEU A C 1
ATOM 542 O O . LEU A 1 71 ? -12.657 -3.086 13.440 1.00 92.94 71 LEU A O 1
ATOM 546 N N . ALA A 1 72 ? -13.558 -1.344 14.518 1.00 93.50 72 ALA A N 1
ATOM 547 C CA . ALA A 1 72 ? -13.881 -2.103 15.722 1.00 93.50 72 ALA A CA 1
ATOM 548 C C . ALA A 1 72 ? -14.865 -3.248 15.439 1.00 93.50 72 ALA A C 1
ATOM 550 O O . ALA A 1 72 ? -14.686 -4.340 15.975 1.00 93.50 72 ALA A O 1
ATOM 551 N N . GLU A 1 73 ? -15.858 -3.042 14.570 1.00 94.12 73 GLU A N 1
ATOM 552 C CA . GLU A 1 73 ? -16.780 -4.103 14.146 1.00 94.12 73 GLU A CA 1
ATOM 553 C C . GLU A 1 73 ? -16.048 -5.216 13.385 1.00 94.12 73 GLU A C 1
ATOM 555 O O . GLU A 1 73 ? -16.261 -6.398 13.655 1.00 94.12 73 GLU A O 1
ATOM 560 N N . GLN A 1 74 ? -15.134 -4.856 12.479 1.00 93.44 74 GLN A N 1
ATOM 561 C CA . GLN A 1 74 ? -14.330 -5.820 11.717 1.00 93.44 74 GLN A CA 1
ATOM 562 C C . GLN A 1 74 ? -13.414 -6.659 12.610 1.00 93.44 74 GLN A C 1
ATOM 564 O O . GLN A 1 74 ? -13.258 -7.861 12.376 1.00 93.44 74 GLN A O 1
ATOM 569 N N . LEU A 1 75 ? -12.844 -6.033 13.640 1.00 94.12 75 LEU A N 1
ATOM 570 C CA . LEU A 1 75 ? -11.995 -6.684 14.635 1.00 94.12 75 LEU A CA 1
ATOM 571 C C . LEU A 1 75 ? -12.798 -7.369 15.753 1.00 94.12 75 LEU A C 1
ATOM 573 O O . LEU A 1 75 ? -12.206 -8.017 16.609 1.00 94.12 75 LEU A O 1
ATOM 577 N N . LYS A 1 76 ? -14.136 -7.26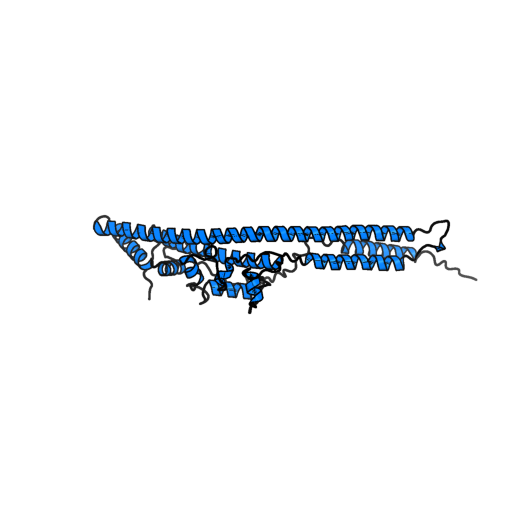0 15.746 1.00 95.12 76 LYS A N 1
ATOM 578 C CA . LYS A 1 76 ? -15.036 -7.763 16.800 1.00 95.12 76 LYS A CA 1
ATOM 579 C C . LYS A 1 76 ? -14.742 -7.179 18.192 1.00 95.12 76 LYS A C 1
ATOM 581 O O . LYS A 1 76 ? -14.968 -7.832 19.204 1.00 95.12 76 LYS A O 1
ATOM 586 N N . LEU A 1 77 ? -14.265 -5.936 18.243 1.00 94.12 77 LEU A N 1
ATOM 587 C CA . LEU A 1 77 ? -13.911 -5.221 19.475 1.00 94.12 77 LEU A CA 1
ATOM 588 C C . LEU A 1 77 ? -15.022 -4.294 19.981 1.00 94.12 77 LEU A C 1
ATOM 590 O O . LEU A 1 77 ? -14.907 -3.759 21.081 1.00 94.12 77 LEU A O 1
ATOM 594 N N . THR A 1 78 ? -16.091 -4.084 19.207 1.00 93.44 78 THR A N 1
ATOM 595 C CA . THR A 1 78 ? -17.176 -3.143 19.540 1.00 93.44 78 THR A CA 1
ATOM 596 C C . THR A 1 78 ? -17.784 -3.401 20.917 1.00 93.44 78 THR A C 1
ATOM 598 O O . THR A 1 78 ? -17.862 -2.480 21.733 1.00 93.44 78 THR A O 1
ATOM 601 N N . ASP A 1 79 ? -18.165 -4.646 21.208 1.00 93.88 79 ASP A N 1
ATOM 602 C CA . ASP A 1 79 ? -18.797 -4.999 22.484 1.00 93.88 79 ASP A CA 1
ATOM 603 C C . ASP A 1 79 ? -17.828 -4.808 23.657 1.00 93.88 79 ASP A C 1
ATOM 605 O O . ASP A 1 79 ? -18.182 -4.183 24.661 1.00 93.88 79 ASP A O 1
ATOM 609 N N . SER A 1 80 ? -16.577 -5.241 23.481 1.00 93.19 80 SER A N 1
ATOM 610 C CA . SER A 1 80 ? -15.499 -5.077 24.458 1.00 93.19 80 SER A CA 1
ATOM 611 C C . SER A 1 80 ? -15.208 -3.604 24.755 1.00 93.19 80 SER A C 1
ATOM 613 O O . SER A 1 80 ? -15.085 -3.205 25.911 1.00 93.19 80 SER A O 1
ATOM 615 N N . LEU A 1 81 ? -15.160 -2.748 23.734 1.00 93.12 81 LEU A N 1
ATOM 616 C CA . LEU A 1 81 ? -14.929 -1.312 23.899 1.00 93.12 81 LEU A CA 1
ATOM 617 C C . LEU A 1 81 ? -16.104 -0.618 24.600 1.00 93.12 81 LEU A C 1
ATOM 619 O O . LEU A 1 81 ? -15.889 0.222 25.482 1.00 93.12 81 LEU A O 1
ATOM 623 N N . ILE A 1 82 ? -17.346 -0.978 24.258 1.00 93.25 82 ILE A N 1
ATOM 624 C CA . ILE A 1 82 ? -18.545 -0.456 24.925 1.00 93.25 82 ILE A CA 1
ATOM 625 C C . ILE A 1 82 ? -18.547 -0.872 26.400 1.00 93.25 82 ILE A C 1
ATOM 627 O O . ILE A 1 82 ? -18.757 -0.026 27.273 1.00 93.25 82 ILE A O 1
ATOM 631 N N . GLU A 1 83 ? -18.282 -2.140 26.704 1.00 92.06 83 GLU A N 1
ATOM 632 C CA . GLU A 1 83 ? -18.200 -2.636 28.078 1.00 92.06 83 GLU A CA 1
ATOM 633 C C . GLU A 1 83 ? -17.078 -1.946 28.870 1.00 92.06 83 GLU A C 1
ATOM 635 O O . GLU A 1 83 ? -17.320 -1.448 29.974 1.00 92.06 83 GLU A O 1
ATOM 640 N N . LEU A 1 84 ? -15.894 -1.783 28.275 1.00 91.81 84 LEU A N 1
ATOM 641 C CA . LEU A 1 84 ? -14.769 -1.068 28.881 1.00 91.81 84 LEU A CA 1
ATOM 642 C C . LEU A 1 84 ? -15.143 0.382 29.210 1.00 91.81 84 LEU A C 1
ATOM 644 O O . LEU A 1 84 ? -14.842 0.875 30.302 1.00 91.81 84 LEU A O 1
ATOM 648 N N . THR A 1 85 ? -15.847 1.078 28.310 1.00 91.56 85 THR A N 1
ATOM 649 C CA . THR A 1 85 ? -16.314 2.447 28.582 1.00 91.56 85 THR A CA 1
ATOM 650 C C . THR A 1 85 ? -17.348 2.505 29.712 1.00 91.56 85 THR A C 1
ATOM 652 O O . THR A 1 85 ? -17.305 3.445 30.509 1.00 91.56 85 THR A O 1
ATOM 655 N N . LYS A 1 86 ? -18.237 1.506 29.832 1.00 91.19 86 LYS A N 1
ATOM 656 C CA . LYS A 1 86 ? -19.222 1.406 30.924 1.00 91.19 86 LYS A CA 1
ATOM 657 C C . LYS A 1 86 ? -18.538 1.185 32.273 1.00 91.19 86 LYS A C 1
ATOM 659 O O . LYS A 1 86 ? -18.774 1.962 33.197 1.00 91.19 86 LYS A O 1
ATOM 664 N N . LEU A 1 87 ? -17.649 0.193 32.365 1.00 89.81 87 LEU A N 1
ATOM 665 C CA . LEU A 1 87 ? -16.900 -0.123 33.589 1.00 89.81 87 LEU A CA 1
ATOM 666 C C . LEU A 1 87 ? -16.024 1.054 34.031 1.00 89.81 87 LEU A C 1
ATOM 668 O O . LEU A 1 87 ? -15.975 1.404 35.210 1.00 89.81 87 LEU A O 1
ATOM 672 N N . ARG A 1 88 ? -15.394 1.747 33.077 1.00 90.25 88 ARG A N 1
ATOM 673 C CA . ARG A 1 88 ? -14.636 2.976 33.341 1.00 90.25 88 ARG A CA 1
ATOM 674 C C . ARG A 1 88 ? -15.514 4.094 33.904 1.00 90.25 88 ARG A C 1
ATOM 676 O O . ARG A 1 88 ? -15.109 4.735 34.872 1.00 90.25 88 ARG A O 1
ATOM 683 N N . LYS A 1 89 ? -16.698 4.331 33.326 1.00 88.69 89 LYS A N 1
ATOM 684 C CA . LYS A 1 89 ? -17.644 5.345 33.823 1.00 88.69 89 LYS A CA 1
ATOM 685 C C . LYS A 1 89 ? -18.116 5.022 35.242 1.00 88.69 89 LYS A C 1
ATOM 687 O O . LYS A 1 89 ? -18.072 5.910 36.092 1.00 88.69 89 LYS A O 1
ATOM 692 N N . ALA A 1 90 ? -18.470 3.764 35.515 1.00 87.56 90 ALA A N 1
ATOM 693 C CA . ALA A 1 90 ? -18.828 3.297 36.857 1.00 87.56 90 ALA A CA 1
ATOM 694 C C . ALA A 1 90 ? -17.690 3.550 37.863 1.00 87.56 90 ALA A C 1
ATOM 696 O O . ALA A 1 90 ? -17.901 4.177 38.899 1.00 87.56 90 ALA A O 1
ATOM 697 N N . ARG A 1 91 ? -16.449 3.208 37.485 1.00 86.56 91 ARG A N 1
ATOM 698 C CA . ARG A 1 91 ? -15.248 3.470 38.292 1.00 86.56 91 ARG A CA 1
ATOM 699 C C . ARG A 1 91 ? -15.017 4.948 38.598 1.00 86.56 91 ARG A C 1
ATOM 701 O O . ARG A 1 91 ? -14.537 5.281 39.678 1.00 86.56 91 ARG A O 1
ATOM 708 N N . SER A 1 92 ? -15.260 5.822 37.619 1.00 84.50 92 SER A N 1
ATOM 709 C CA . SER A 1 92 ? -15.059 7.267 37.774 1.00 84.50 92 SER A CA 1
ATOM 710 C C . SER A 1 92 ? -16.147 7.936 38.612 1.00 84.50 92 SER A C 1
ATOM 712 O O . SER A 1 92 ? -15.866 8.947 39.248 1.00 84.50 92 SER A O 1
ATOM 714 N N . ALA A 1 93 ? -17.362 7.379 38.618 1.00 83.81 93 ALA A N 1
ATOM 715 C CA . ALA A 1 93 ? -18.485 7.906 39.384 1.00 83.81 93 ALA A CA 1
ATOM 716 C C . ALA A 1 93 ? -18.351 7.593 40.881 1.00 83.81 93 ALA A C 1
ATOM 718 O O . ALA A 1 93 ? -18.604 8.464 41.709 1.00 83.81 93 ALA A O 1
ATOM 719 N N . ASP A 1 94 ? -17.902 6.385 41.228 1.00 82.81 94 ASP A N 1
ATOM 720 C CA . ASP A 1 94 ? -17.600 6.011 42.608 1.00 82.81 94 ASP A CA 1
ATOM 721 C C . ASP A 1 94 ? -16.464 4.978 42.651 1.00 82.81 94 ASP A C 1
ATOM 723 O O . ASP A 1 94 ? -16.582 3.849 42.170 1.00 82.81 94 ASP A O 1
ATOM 727 N N . ARG A 1 95 ? -15.341 5.372 43.261 1.00 70.12 95 ARG A N 1
ATOM 728 C CA . ARG A 1 95 ? -14.096 4.591 43.310 1.00 70.12 95 ARG A CA 1
ATOM 729 C C . ARG A 1 95 ? -14.240 3.284 44.101 1.00 70.12 95 ARG A C 1
ATOM 731 O O . ARG A 1 95 ? -13.420 2.391 43.900 1.00 70.12 95 ARG A O 1
ATOM 738 N N . ASN A 1 96 ? -15.257 3.184 44.962 1.00 74.44 96 ASN A N 1
ATOM 739 C CA . ASN A 1 96 ? -15.556 2.004 45.777 1.00 74.44 96 ASN A CA 1
ATOM 740 C C . ASN A 1 96 ? -16.757 1.194 45.258 1.00 74.44 96 ASN A C 1
ATOM 742 O O . ASN A 1 96 ? -17.087 0.174 45.856 1.00 74.44 96 ASN A O 1
ATOM 746 N N . SER A 1 97 ? -17.407 1.630 44.172 1.00 72.94 97 SER A N 1
ATOM 747 C CA . SER A 1 97 ? -18.623 0.980 43.657 1.00 72.94 97 SER A CA 1
ATOM 748 C C . SER A 1 97 ? -18.379 -0.327 42.907 1.00 72.94 97 SER A C 1
ATOM 750 O O . SER A 1 97 ? -19.300 -1.129 42.793 1.00 72.94 97 SER A O 1
ATOM 752 N N . LEU A 1 98 ? -17.161 -0.549 42.405 1.00 79.62 98 LEU A N 1
ATOM 753 C CA . LEU A 1 98 ? -16.832 -1.753 41.648 1.00 79.62 98 LEU A CA 1
ATOM 754 C C . LEU A 1 98 ? -16.410 -2.890 42.574 1.00 79.62 98 LEU A C 1
ATOM 756 O O . LEU A 1 98 ? -15.513 -2.734 43.410 1.00 79.62 98 LEU A O 1
ATOM 760 N N . SER A 1 99 ? -17.012 -4.057 42.364 1.00 86.38 99 SER A N 1
ATOM 761 C CA . SER A 1 99 ? -16.562 -5.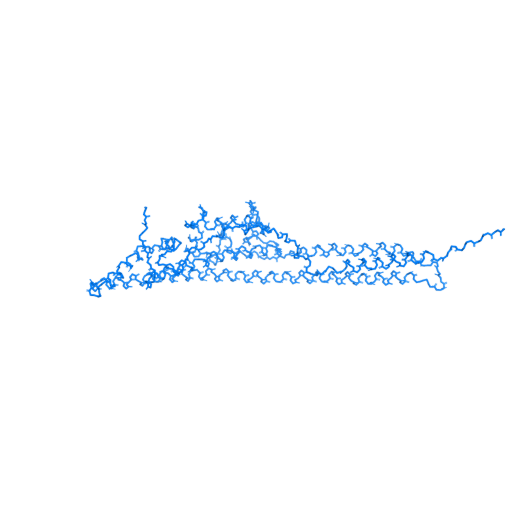305 42.971 1.00 86.38 99 SER A CA 1
ATOM 762 C C . SER A 1 99 ? -15.140 -5.652 42.507 1.00 86.38 99 SER A C 1
ATOM 764 O O . SER A 1 99 ? -14.698 -5.238 41.432 1.00 86.38 99 SER A O 1
ATOM 766 N N . ARG A 1 100 ? -14.407 -6.444 43.302 1.00 87.25 100 ARG A N 1
ATOM 767 C CA . ARG A 1 100 ? -13.073 -6.946 42.915 1.00 87.25 100 ARG A CA 1
ATOM 768 C C . ARG A 1 100 ? -13.133 -7.716 41.593 1.00 87.25 100 ARG A C 1
ATOM 770 O O . ARG A 1 100 ? -12.303 -7.473 40.725 1.00 87.25 100 ARG A O 1
ATOM 777 N N . ASP A 1 101 ? -14.176 -8.520 41.413 1.00 90.19 101 ASP A N 1
ATOM 778 C CA . ASP A 1 101 ? -14.396 -9.304 40.195 1.00 90.19 101 ASP A CA 1
ATOM 779 C C . ASP A 1 101 ? -14.598 -8.409 38.957 1.00 90.19 101 ASP A C 1
ATOM 781 O O . ASP A 1 101 ? -14.119 -8.719 37.870 1.00 90.19 101 ASP A O 1
ATOM 785 N N . GLU A 1 102 ? -15.262 -7.257 39.106 1.00 89.06 102 GLU A N 1
ATOM 786 C CA . GLU A 1 102 ? -15.463 -6.300 38.006 1.00 89.06 102 GLU A CA 1
ATOM 787 C C . GLU A 1 102 ? -14.177 -5.538 37.661 1.00 89.06 102 GLU A C 1
ATOM 789 O O . GLU A 1 102 ? -13.956 -5.161 36.509 1.00 89.06 102 GLU A O 1
ATOM 794 N N . LEU A 1 103 ? -13.317 -5.310 38.656 1.00 88.75 103 LEU A N 1
ATOM 795 C CA . LEU A 1 103 ? -11.994 -4.712 38.477 1.00 88.75 103 LEU A CA 1
ATOM 796 C C . LEU A 1 103 ? -11.042 -5.639 37.724 1.00 88.75 103 LEU A C 1
ATOM 798 O O . LEU A 1 103 ? -10.287 -5.151 36.882 1.00 88.75 103 LEU A O 1
ATOM 802 N N . ASP A 1 104 ? -11.078 -6.935 38.022 1.00 92.06 104 ASP A N 1
ATOM 803 C CA . ASP A 1 104 ? -10.277 -7.932 37.314 1.00 92.06 104 ASP A CA 1
ATOM 804 C C . ASP A 1 104 ? -10.806 -8.117 35.887 1.00 92.06 104 ASP A C 1
ATOM 806 O O . ASP A 1 104 ? -10.050 -7.925 34.940 1.00 92.06 104 ASP A O 1
ATOM 810 N N . ARG A 1 105 ? -12.128 -8.236 35.703 1.00 90.75 105 ARG A N 1
ATOM 811 C CA . ARG A 1 105 ? -12.747 -8.237 34.366 1.00 90.75 105 ARG A CA 1
ATOM 812 C C . ARG A 1 105 ? -12.401 -6.994 33.536 1.00 90.75 105 ARG A C 1
ATOM 814 O O . ARG A 1 105 ? -12.158 -7.099 32.339 1.00 90.75 105 ARG A O 1
ATOM 821 N N . TYR A 1 106 ? -12.356 -5.808 34.148 1.00 91.94 106 TYR A N 1
ATOM 822 C CA . TYR A 1 106 ? -11.926 -4.580 33.467 1.00 91.94 106 TYR A CA 1
ATOM 823 C C . TYR A 1 106 ? -10.462 -4.641 33.005 1.00 91.94 106 TYR A C 1
ATOM 825 O O . TYR A 1 106 ? -10.128 -4.066 31.967 1.00 91.94 106 TYR A O 1
ATOM 833 N N . ARG A 1 107 ? -9.576 -5.266 33.791 1.00 92.75 107 ARG A N 1
ATOM 834 C CA . ARG A 1 107 ? -8.157 -5.419 33.439 1.00 92.75 107 ARG A CA 1
ATOM 835 C C . ARG A 1 107 ? -7.995 -6.386 32.277 1.00 92.75 107 ARG A C 1
ATOM 837 O O . ARG A 1 107 ? -7.373 -5.982 31.301 1.00 92.75 107 ARG A O 1
ATOM 844 N N . ASP A 1 108 ? -8.620 -7.554 32.364 1.00 94.81 108 ASP A N 1
ATOM 845 C CA . ASP A 1 108 ? -8.561 -8.595 31.334 1.00 94.81 108 ASP A CA 1
ATOM 846 C C . ASP A 1 108 ? -9.096 -8.051 30.003 1.00 94.81 108 ASP A C 1
ATOM 848 O O . ASP A 1 108 ? -8.402 -8.046 28.993 1.00 94.81 108 ASP A O 1
ATOM 852 N N . LEU A 1 109 ? -10.274 -7.416 30.028 1.00 94.56 109 LEU A N 1
ATOM 853 C CA . LEU A 1 109 ? -10.874 -6.814 28.835 1.00 94.56 109 LEU A CA 1
ATOM 854 C C . LEU A 1 109 ? -9.999 -5.715 28.219 1.00 94.56 109 LEU A C 1
ATOM 856 O O . LEU A 1 109 ? -9.967 -5.529 27.004 1.00 94.56 109 LEU A O 1
ATOM 860 N N . LYS A 1 110 ? -9.316 -4.932 29.058 1.00 94.75 110 LYS A N 1
ATOM 861 C CA . LYS A 1 110 ? -8.390 -3.906 28.580 1.00 94.75 110 LYS A CA 1
ATOM 862 C C . LYS A 1 110 ? -7.167 -4.543 27.923 1.00 94.75 110 LYS A C 1
ATOM 864 O O . LYS A 1 110 ? -6.715 -4.010 26.915 1.00 94.75 110 LYS A O 1
ATOM 869 N N . GLU A 1 111 ? -6.619 -5.600 28.510 1.00 96.00 111 GLU A N 1
ATOM 870 C CA . GLU A 1 111 ? -5.469 -6.329 27.975 1.00 96.00 111 GLU A CA 1
ATOM 871 C C . GLU A 1 111 ? -5.807 -6.950 26.619 1.00 96.00 111 GLU A C 1
ATOM 873 O O . GLU A 1 111 ? -5.150 -6.602 25.640 1.00 96.00 111 GLU A O 1
ATOM 878 N N . ASP A 1 112 ? -6.915 -7.690 26.530 1.00 95.75 112 ASP A N 1
ATOM 879 C CA . ASP A 1 112 ? -7.396 -8.322 25.295 1.00 95.75 112 ASP A CA 1
ATOM 880 C C . ASP A 1 112 ? -7.583 -7.305 24.155 1.00 95.75 112 ASP A C 1
ATOM 882 O O . ASP A 1 112 ? -7.174 -7.522 23.012 1.00 95.75 112 ASP A O 1
ATOM 886 N N . VAL A 1 113 ? -8.200 -6.153 24.452 1.00 95.88 113 VAL A N 1
ATOM 887 C CA . VAL A 1 113 ? -8.433 -5.106 23.445 1.00 95.88 113 VAL A CA 1
ATOM 888 C C . VAL A 1 113 ? -7.122 -4.450 23.010 1.00 95.88 113 VAL A C 1
ATOM 890 O O . VAL A 1 113 ? -6.959 -4.142 21.829 1.00 95.88 113 VAL A O 1
ATOM 893 N N . VAL A 1 114 ? -6.191 -4.205 23.938 1.00 96.75 114 VAL A N 1
ATOM 894 C CA . VAL A 1 114 ? -4.876 -3.638 23.600 1.00 96.75 114 VAL A CA 1
ATOM 895 C C . VAL A 1 114 ? -4.081 -4.617 22.748 1.00 96.75 114 VAL A C 1
ATOM 897 O O . VAL A 1 114 ? -3.531 -4.199 21.733 1.00 96.75 114 VAL A O 1
ATOM 900 N N . GLU A 1 115 ? -4.059 -5.895 23.121 1.00 96.88 115 GLU A N 1
ATOM 901 C CA . GLU A 1 115 ? -3.380 -6.949 22.369 1.00 96.88 115 GLU A CA 1
ATOM 902 C C . GLU A 1 115 ? -3.927 -7.042 20.942 1.00 96.88 115 GLU A C 1
ATOM 904 O O . GLU A 1 115 ? -3.154 -6.984 19.989 1.00 96.88 115 GLU A O 1
ATOM 909 N N . ALA A 1 116 ? -5.252 -7.062 20.772 1.00 96.19 116 ALA A N 1
ATOM 910 C CA . ALA A 1 116 ? -5.873 -7.113 19.451 1.00 96.19 116 ALA A CA 1
ATOM 911 C C . ALA A 1 116 ? -5.545 -5.883 18.580 1.00 96.19 116 ALA A C 1
ATOM 913 O O . ALA A 1 116 ? -5.301 -6.017 17.376 1.00 96.19 116 ALA A O 1
ATOM 914 N N . ILE A 1 117 ? -5.526 -4.678 19.167 1.00 96.25 117 ILE A N 1
ATOM 915 C CA . ILE A 1 117 ? -5.172 -3.447 18.440 1.00 96.25 117 ILE A CA 1
ATOM 916 C C . ILE A 1 117 ? -3.691 -3.457 18.044 1.00 96.25 117 ILE A C 1
ATOM 918 O O . ILE A 1 117 ? -3.375 -3.141 16.898 1.00 96.25 117 ILE A O 1
ATOM 922 N N . GLU A 1 118 ? -2.787 -3.820 18.956 1.00 96.19 118 GLU A N 1
ATOM 923 C CA . GLU A 1 118 ? -1.347 -3.871 18.670 1.00 96.19 118 GLU A CA 1
ATOM 924 C C . GLU A 1 118 ? -1.007 -4.987 17.674 1.00 96.19 118 GLU A C 1
ATOM 926 O O . GLU A 1 118 ? -0.210 -4.764 16.767 1.00 96.19 118 GLU A O 1
ATOM 931 N N . GLN A 1 119 ? -1.660 -6.151 17.756 1.00 96.69 119 GLN A N 1
ATOM 932 C CA . GLN A 1 119 ? -1.530 -7.200 16.745 1.00 96.69 119 GLN A CA 1
ATOM 933 C C . GLN A 1 119 ? -1.942 -6.684 15.365 1.00 96.69 119 GLN A C 1
ATOM 935 O O . GLN A 1 119 ? -1.188 -6.815 14.403 1.00 96.69 119 GLN A O 1
ATOM 940 N N . THR A 1 120 ? -3.110 -6.045 15.273 1.00 96.81 120 THR A N 1
ATOM 941 C CA . THR A 1 120 ? -3.598 -5.484 14.007 1.00 96.81 120 THR A CA 1
ATOM 942 C C . THR A 1 120 ? -2.641 -4.423 13.462 1.00 96.81 120 THR A C 1
ATOM 944 O O . THR A 1 120 ? -2.403 -4.352 12.260 1.00 96.81 120 THR A O 1
ATOM 947 N N . ARG A 1 121 ? -2.050 -3.606 14.337 1.00 96.31 121 ARG A N 1
ATOM 948 C CA . ARG A 1 121 ? -1.036 -2.627 13.948 1.00 96.31 121 ARG A CA 1
ATOM 949 C C . ARG A 1 121 ? 0.228 -3.294 13.402 1.00 96.31 121 ARG A C 1
ATOM 951 O O . ARG A 1 121 ? 0.716 -2.864 12.368 1.00 96.31 121 ARG A O 1
ATOM 958 N N . MET A 1 122 ? 0.721 -4.357 14.037 1.00 97.19 122 MET A N 1
ATOM 959 C CA . MET A 1 122 ? 1.867 -5.118 13.519 1.00 97.19 122 MET A CA 1
ATOM 960 C C . MET A 1 122 ? 1.568 -5.755 12.155 1.00 97.19 122 MET A C 1
ATOM 962 O O . MET A 1 122 ? 2.454 -5.823 11.308 1.00 97.19 122 MET A O 1
ATOM 966 N N . GLU A 1 123 ? 0.328 -6.189 11.911 1.00 96.00 123 GLU A N 1
ATOM 967 C CA . GLU A 1 123 ? -0.108 -6.669 10.593 1.00 96.00 123 GLU A CA 1
ATOM 968 C C . GLU A 1 123 ? -0.095 -5.548 9.535 1.00 96.00 123 GLU A C 1
ATOM 970 O O . GLU A 1 123 ? 0.332 -5.776 8.401 1.00 96.00 123 GLU A O 1
ATOM 975 N N . VAL A 1 124 ? -0.504 -4.326 9.896 1.00 96.44 124 VAL A N 1
ATOM 976 C CA . VAL A 1 124 ? -0.386 -3.141 9.024 1.00 96.44 124 VAL A CA 1
ATOM 977 C C . VAL A 1 124 ? 1.082 -2.822 8.737 1.00 96.44 124 VAL A C 1
ATOM 979 O O . VAL A 1 124 ? 1.449 -2.704 7.569 1.00 96.44 124 VAL A O 1
ATOM 982 N N . ASP A 1 125 ? 1.920 -2.752 9.773 1.00 95.62 125 ASP A N 1
ATOM 983 C CA . ASP A 1 125 ? 3.353 -2.454 9.653 1.00 95.62 125 ASP A CA 1
ATOM 984 C C . ASP A 1 125 ? 4.074 -3.514 8.794 1.00 95.62 125 ASP A C 1
ATOM 986 O O . ASP A 1 125 ? 4.968 -3.191 8.012 1.00 95.62 125 ASP A O 1
ATOM 990 N N . PHE A 1 126 ? 3.668 -4.787 8.887 1.00 95.25 126 PHE A N 1
ATOM 991 C CA . PHE A 1 126 ? 4.178 -5.863 8.033 1.00 95.25 126 PHE A CA 1
ATOM 992 C C . PHE A 1 126 ? 3.835 -5.634 6.554 1.00 95.25 126 PHE A C 1
ATOM 994 O O . PHE A 1 126 ? 4.713 -5.724 5.695 1.00 95.25 126 PHE A O 1
ATOM 1001 N N . ALA A 1 127 ? 2.575 -5.307 6.250 1.00 94.81 127 ALA A N 1
ATOM 1002 C CA . ALA A 1 127 ? 2.146 -5.030 4.880 1.00 94.81 127 ALA A CA 1
ATOM 1003 C C . ALA A 1 127 ? 2.818 -3.767 4.304 1.00 94.81 127 ALA A C 1
ATOM 1005 O O . ALA A 1 127 ? 3.207 -3.758 3.136 1.00 94.81 127 ALA A O 1
ATOM 1006 N N . GLU A 1 128 ? 2.988 -2.723 5.120 1.00 95.31 128 GLU A N 1
ATOM 1007 C CA . GLU A 1 128 ? 3.713 -1.495 4.762 1.00 95.31 128 GLU A CA 1
ATOM 1008 C C . GLU A 1 128 ? 5.194 -1.778 4.480 1.00 95.31 128 GLU A C 1
ATOM 1010 O O . GLU A 1 128 ? 5.743 -1.291 3.488 1.00 95.31 128 GLU A O 1
ATOM 1015 N N . ALA A 1 129 ? 5.852 -2.593 5.309 1.00 94.25 129 ALA A N 1
ATOM 1016 C CA . ALA A 1 129 ? 7.252 -2.956 5.110 1.00 94.25 129 ALA A CA 1
ATOM 1017 C C . ALA A 1 129 ? 7.464 -3.699 3.782 1.00 94.25 129 ALA A C 1
ATOM 1019 O O . ALA A 1 129 ? 8.415 -3.402 3.053 1.00 94.25 129 ALA A O 1
ATOM 1020 N N . GLU A 1 130 ? 6.562 -4.620 3.441 1.00 93.31 130 GLU A N 1
ATOM 1021 C CA . GLU A 1 130 ? 6.643 -5.374 2.191 1.00 93.31 130 GLU A CA 1
ATOM 1022 C C . GLU A 1 130 ? 6.373 -4.486 0.967 1.00 93.31 130 GLU A C 1
ATOM 1024 O O . GLU A 1 130 ? 7.144 -4.508 0.003 1.00 93.31 130 GLU A O 1
ATOM 1029 N N . LEU A 1 131 ? 5.372 -3.601 1.035 1.00 94.31 131 LEU A N 1
ATOM 1030 C CA . LEU A 1 131 ? 5.139 -2.600 -0.010 1.00 94.31 131 LEU A CA 1
ATOM 1031 C C . LEU A 1 131 ? 6.322 -1.650 -0.168 1.00 94.31 131 LEU A C 1
ATOM 1033 O O . LEU A 1 131 ? 6.740 -1.369 -1.290 1.00 94.31 131 LEU A O 1
ATOM 1037 N N . THR A 1 132 ? 6.902 -1.183 0.935 1.00 94.69 132 THR A N 1
ATOM 1038 C CA . THR A 1 132 ? 8.071 -0.296 0.922 1.00 94.69 132 THR A CA 1
ATOM 1039 C C . THR A 1 132 ? 9.270 -0.982 0.274 1.00 94.69 132 THR A C 1
ATOM 1041 O O . THR A 1 132 ? 9.968 -0.374 -0.542 1.00 94.69 132 THR A O 1
ATOM 1044 N N . ARG A 1 133 ? 9.490 -2.268 0.578 1.00 93.06 133 ARG A N 1
ATOM 1045 C CA . ARG A 1 133 ? 10.522 -3.093 -0.060 1.00 93.06 133 ARG A CA 1
ATOM 1046 C C . ARG A 1 133 ? 10.300 -3.169 -1.569 1.00 93.06 133 ARG A C 1
ATOM 1048 O O . ARG A 1 133 ? 11.236 -2.927 -2.332 1.00 93.06 133 ARG A O 1
ATOM 1055 N N . GLU A 1 134 ? 9.079 -3.461 -2.014 1.00 91.44 134 GLU A N 1
ATOM 1056 C CA . GLU A 1 134 ? 8.750 -3.508 -3.441 1.00 91.44 134 GLU A CA 1
ATOM 1057 C C . GLU A 1 134 ? 8.912 -2.148 -4.128 1.00 91.44 134 GLU A C 1
ATOM 1059 O O . GLU A 1 134 ? 9.469 -2.081 -5.226 1.00 91.44 134 GLU A O 1
ATOM 1064 N N . ILE A 1 135 ? 8.458 -1.066 -3.496 1.00 94.06 135 ILE A N 1
ATOM 1065 C CA . ILE A 1 135 ? 8.588 0.310 -3.990 1.00 94.06 135 ILE A CA 1
ATOM 1066 C C . ILE A 1 135 ? 10.066 0.651 -4.193 1.00 94.06 135 ILE A C 1
ATOM 1068 O O . ILE A 1 135 ? 10.437 1.066 -5.290 1.00 94.06 135 ILE A O 1
ATOM 1072 N N . ALA A 1 136 ? 10.922 0.398 -3.198 1.00 93.31 136 ALA A N 1
ATOM 1073 C CA . ALA A 1 136 ? 12.360 0.656 -3.287 1.00 93.31 136 ALA A CA 1
ATOM 1074 C C . ALA A 1 136 ? 13.019 -0.133 -4.431 1.00 93.31 136 ALA A C 1
ATOM 1076 O O . ALA A 1 136 ? 13.825 0.397 -5.197 1.00 93.31 136 ALA A O 1
ATOM 1077 N N . VAL A 1 137 ? 12.627 -1.397 -4.599 1.00 91.00 137 VAL A N 1
ATOM 1078 C CA . VAL A 1 137 ? 13.100 -2.248 -5.697 1.00 91.00 137 VAL A CA 1
ATOM 1079 C C . VAL A 1 137 ? 12.678 -1.680 -7.063 1.00 91.00 137 VAL A C 1
ATOM 1081 O O . VAL A 1 137 ? 13.492 -1.623 -7.988 1.00 91.00 137 VAL A O 1
ATOM 1084 N N . HIS A 1 138 ? 11.436 -1.210 -7.206 1.00 90.94 138 HIS A N 1
ATOM 1085 C CA . HIS A 1 138 ? 10.958 -0.589 -8.446 1.00 90.94 138 HIS A CA 1
ATOM 1086 C C . HIS A 1 138 ? 11.605 0.780 -8.713 1.00 90.94 138 HIS A C 1
ATOM 1088 O O . HIS A 1 138 ? 11.857 1.109 -9.874 1.00 90.94 138 HIS A O 1
ATOM 1094 N N . GLU A 1 139 ? 11.917 1.559 -7.676 1.00 92.56 139 GLU A N 1
ATOM 1095 C CA . GLU A 1 139 ? 12.652 2.823 -7.792 1.00 92.56 139 GLU A CA 1
ATOM 1096 C C . GLU A 1 139 ? 14.073 2.612 -8.315 1.00 92.56 139 GLU A C 1
ATOM 1098 O O . GLU A 1 139 ? 14.488 3.307 -9.244 1.00 92.56 139 GLU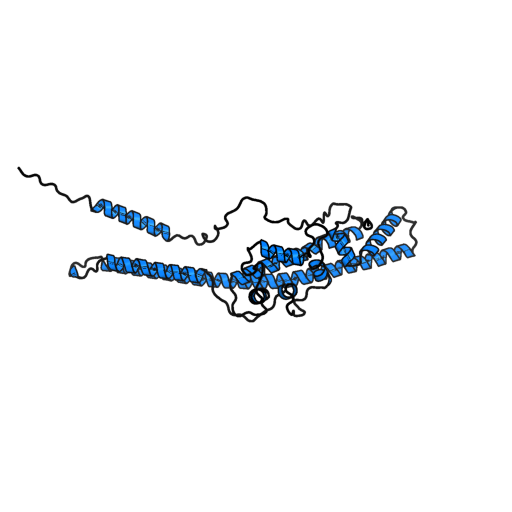 A O 1
ATOM 1103 N N . GLU A 1 140 ? 14.785 1.608 -7.801 1.00 90.62 140 GLU A N 1
ATOM 1104 C CA . GLU A 1 140 ? 16.124 1.244 -8.276 1.00 90.62 140 GLU A CA 1
ATOM 1105 C C . GLU A 1 140 ? 16.099 0.851 -9.763 1.00 90.62 140 GLU A C 1
ATOM 1107 O O . GLU A 1 140 ? 16.964 1.241 -10.558 1.00 90.62 140 GLU A O 1
ATOM 1112 N N . PHE A 1 141 ? 15.067 0.109 -10.178 1.00 87.81 141 PHE A N 1
ATOM 1113 C CA . PHE A 1 141 ? 14.886 -0.265 -11.581 1.00 87.81 141 PHE A CA 1
ATOM 1114 C C . PHE A 1 141 ? 14.600 0.949 -12.452 1.00 87.81 141 PHE A C 1
ATOM 1116 O O . PHE A 1 141 ? 15.202 1.103 -13.515 1.00 87.81 141 PHE A O 1
ATOM 1123 N N . LEU A 1 142 ? 13.718 1.832 -11.991 1.00 90.31 142 LEU A N 1
ATOM 1124 C CA . LEU A 1 142 ? 13.390 3.055 -12.701 1.00 90.31 142 LEU A CA 1
ATOM 1125 C C . LEU A 1 142 ? 14.628 3.946 -12.866 1.00 90.31 142 LEU A C 1
ATOM 1127 O O . LEU A 1 142 ? 14.895 4.420 -13.971 1.00 90.31 142 LEU A O 1
ATOM 1131 N N . ALA A 1 143 ? 15.414 4.122 -11.802 1.00 89.56 143 ALA A N 1
ATOM 1132 C CA . ALA A 1 143 ? 16.653 4.890 -11.817 1.00 89.56 143 ALA A CA 1
ATOM 1133 C C . ALA A 1 143 ? 17.667 4.304 -12.808 1.00 89.56 143 ALA A C 1
ATOM 1135 O O . ALA A 1 143 ? 18.194 5.031 -13.655 1.00 89.56 143 ALA A O 1
ATOM 1136 N N . SER A 1 144 ? 17.870 2.985 -12.770 1.00 89.06 144 SER A N 1
ATOM 1137 C CA . SER A 1 144 ? 18.759 2.270 -13.694 1.00 89.06 144 SER A CA 1
ATOM 1138 C C . SER A 1 144 ? 18.327 2.445 -15.156 1.00 89.06 144 SER A C 1
ATOM 1140 O O . SER A 1 144 ? 19.144 2.762 -16.025 1.00 89.06 144 SER A O 1
ATOM 1142 N N . TYR A 1 145 ? 17.030 2.313 -15.444 1.00 87.88 145 TYR A N 1
ATOM 1143 C CA . TYR A 1 145 ? 16.493 2.440 -16.802 1.00 87.88 145 TYR A CA 1
ATOM 1144 C C . TYR A 1 145 ? 16.552 3.873 -17.333 1.00 87.88 145 TYR A C 1
ATOM 1146 O O . TYR A 1 145 ? 16.864 4.086 -18.509 1.00 87.88 145 TYR A O 1
ATOM 1154 N N . ILE A 1 146 ? 16.301 4.865 -16.476 1.00 88.44 146 ILE A N 1
ATOM 1155 C CA . ILE A 1 146 ? 16.461 6.281 -16.819 1.00 88.44 146 ILE A CA 1
ATOM 1156 C C . ILE A 1 146 ? 17.935 6.599 -17.078 1.00 88.44 146 ILE A C 1
ATOM 1158 O O . ILE A 1 146 ? 18.236 7.276 -18.062 1.00 88.44 146 ILE A O 1
ATOM 1162 N N . ALA A 1 147 ? 18.858 6.092 -16.257 1.00 88.81 147 ALA A N 1
ATOM 1163 C CA . ALA A 1 147 ? 20.292 6.291 -16.453 1.00 88.81 147 ALA A CA 1
ATOM 1164 C C . ALA A 1 147 ? 20.761 5.717 -17.798 1.00 88.81 147 ALA A C 1
ATOM 1166 O O . ALA A 1 147 ? 21.456 6.401 -18.553 1.00 88.81 147 ALA A O 1
ATOM 1167 N N . GLU A 1 148 ? 20.320 4.508 -18.154 1.00 86.62 148 GLU A N 1
ATOM 1168 C CA . GLU A 1 148 ? 20.670 3.892 -19.435 1.00 86.62 148 GLU A CA 1
ATOM 1169 C C . GLU A 1 148 ? 20.037 4.619 -20.630 1.00 86.62 148 GLU A C 1
ATOM 1171 O O . GLU A 1 148 ? 20.682 4.802 -21.668 1.00 86.62 148 GLU A O 1
ATOM 1176 N N . ARG A 1 149 ? 18.781 5.074 -20.508 1.00 85.00 149 ARG A N 1
ATOM 1177 C CA . ARG A 1 149 ? 18.151 5.933 -21.523 1.00 85.00 149 ARG A CA 1
ATOM 1178 C C . ARG A 1 149 ? 18.959 7.214 -21.714 1.00 85.00 149 ARG A C 1
ATOM 1180 O O . ARG A 1 149 ? 19.336 7.527 -22.839 1.00 85.00 149 ARG A O 1
ATOM 1187 N N . ASN A 1 150 ? 19.266 7.921 -20.630 1.00 85.50 150 ASN A N 1
ATOM 1188 C CA . ASN A 1 150 ? 20.005 9.179 -20.677 1.00 85.50 150 ASN A CA 1
ATOM 1189 C C . ASN A 1 150 ? 21.407 8.975 -21.269 1.00 85.50 150 ASN A C 1
ATOM 1191 O O . ASN A 1 150 ? 21.856 9.790 -22.070 1.00 85.50 150 ASN A O 1
ATOM 1195 N N . HIS A 1 151 ? 22.082 7.869 -20.943 1.00 85.69 151 HIS A N 1
ATOM 1196 C CA . HIS A 1 151 ? 23.371 7.527 -21.539 1.00 85.69 151 HIS A CA 1
ATOM 1197 C C . HIS A 1 151 ? 23.271 7.340 -23.060 1.00 85.69 151 HIS A C 1
ATOM 1199 O O . HIS A 1 151 ? 24.075 7.907 -23.801 1.00 85.69 151 HIS A O 1
ATOM 1205 N N . ARG A 1 152 ? 22.257 6.607 -23.541 1.00 78.50 152 ARG A N 1
ATOM 1206 C CA . ARG A 1 152 ? 22.011 6.408 -24.980 1.00 78.50 152 ARG A CA 1
ATOM 1207 C C . ARG A 1 152 ? 21.682 7.715 -25.700 1.00 78.50 152 ARG A C 1
ATOM 1209 O O . ARG A 1 152 ? 22.303 8.011 -26.718 1.00 78.50 152 ARG A O 1
ATOM 1216 N N . VAL A 1 153 ? 20.790 8.529 -25.133 1.00 80.00 153 VAL A N 1
ATOM 1217 C CA . VAL A 1 153 ? 20.442 9.855 -25.669 1.00 80.00 153 VAL A CA 1
ATOM 1218 C C . VAL A 1 153 ? 21.680 10.754 -25.736 1.00 80.00 153 VAL A C 1
ATOM 1220 O O . VAL A 1 153 ? 21.944 11.366 -26.770 1.00 80.00 153 VAL A O 1
ATOM 1223 N N . ASN A 1 154 ? 22.503 10.773 -24.685 1.00 78.88 154 ASN A N 1
ATOM 1224 C CA . ASN A 1 154 ? 23.749 11.539 -24.661 1.00 78.88 154 ASN A CA 1
ATOM 1225 C C . ASN A 1 154 ? 24.747 11.056 -25.717 1.00 78.88 154 ASN A C 1
ATOM 1227 O O . ASN A 1 154 ? 25.376 11.879 -26.381 1.00 78.88 154 ASN A O 1
ATOM 1231 N N . LEU A 1 155 ? 24.873 9.741 -25.911 1.00 79.75 155 LEU A N 1
ATOM 1232 C CA . LEU A 1 155 ? 25.723 9.169 -26.951 1.00 79.75 155 LEU A CA 1
ATOM 1233 C C . LEU A 1 155 ? 25.230 9.574 -28.348 1.00 79.75 155 LEU A C 1
ATOM 1235 O O . LEU A 1 155 ? 26.031 10.017 -29.170 1.00 79.75 155 LEU A O 1
ATOM 1239 N N . SER A 1 156 ? 23.924 9.473 -28.609 1.00 75.69 156 SER A N 1
ATOM 1240 C CA . SER A 1 156 ? 23.323 9.882 -29.884 1.00 75.69 156 SER A CA 1
ATOM 1241 C C . SER A 1 156 ? 23.525 11.373 -30.150 1.00 75.69 156 SER A C 1
ATOM 1243 O O . SER A 1 156 ? 23.942 11.754 -31.243 1.00 75.69 156 SER A O 1
ATOM 1245 N N . ASN A 1 157 ? 23.328 12.220 -29.138 1.00 75.25 157 ASN A N 1
ATOM 1246 C CA . ASN A 1 157 ? 23.589 13.654 -29.239 1.00 75.25 157 ASN A CA 1
ATOM 1247 C C . ASN A 1 157 ? 25.076 13.935 -29.506 1.00 75.25 157 ASN A C 1
ATOM 1249 O O . ASN A 1 157 ? 25.395 14.723 -30.393 1.00 75.25 157 ASN A O 1
ATOM 1253 N N . ALA A 1 158 ? 25.999 13.256 -28.817 1.00 75.25 158 ALA A N 1
ATOM 1254 C CA . ALA A 1 158 ? 27.439 13.396 -29.046 1.00 75.25 158 ALA A CA 1
ATOM 1255 C C . ALA A 1 158 ? 27.851 12.982 -30.470 1.00 75.25 158 ALA A C 1
ATOM 1257 O O . ALA A 1 158 ? 28.666 13.660 -31.100 1.00 75.25 158 ALA A O 1
ATOM 1258 N N . TRP A 1 159 ? 27.270 11.904 -31.007 1.00 72.81 159 TRP A N 1
ATOM 1259 C CA . TRP A 1 159 ? 27.460 11.509 -32.405 1.00 72.81 159 TRP A CA 1
ATOM 1260 C C . TRP A 1 159 ? 26.866 12.528 -33.375 1.00 72.81 159 TRP A C 1
ATOM 1262 O O . TRP A 1 159 ? 27.525 12.877 -34.356 1.00 72.81 159 TRP A O 1
ATOM 1272 N N . GLY A 1 160 ? 25.681 13.063 -33.080 1.00 70.25 160 GLY A N 1
ATOM 1273 C CA . GLY A 1 160 ? 25.075 14.166 -33.822 1.00 70.25 160 GLY A CA 1
ATOM 1274 C C . GLY A 1 160 ? 25.986 15.395 -33.871 1.00 70.25 160 GLY A C 1
ATOM 1275 O O . GLY A 1 160 ? 26.212 15.943 -34.944 1.00 70.25 160 GLY A O 1
ATOM 1276 N N . TYR A 1 161 ? 26.593 15.792 -32.749 1.00 74.06 161 TYR A N 1
ATOM 1277 C CA . TYR A 1 161 ? 27.550 16.904 -32.711 1.00 74.06 161 TYR A CA 1
ATOM 1278 C C . TYR A 1 161 ? 28.825 16.620 -33.507 1.00 74.06 161 TYR A C 1
ATOM 1280 O O . TYR A 1 161 ? 29.264 17.472 -34.277 1.00 74.06 161 TYR A O 1
ATOM 1288 N N . ARG A 1 162 ? 29.415 15.424 -33.367 1.00 70.81 162 ARG A N 1
ATOM 1289 C CA . ARG A 1 162 ? 30.621 15.047 -34.125 1.00 70.81 162 ARG A CA 1
ATOM 1290 C C . ARG A 1 162 ? 30.362 15.014 -35.626 1.00 70.81 162 ARG A C 1
ATOM 1292 O O . ARG A 1 162 ? 31.152 15.557 -36.389 1.00 70.81 162 ARG A O 1
ATOM 1299 N N . THR A 1 163 ? 29.267 14.388 -36.051 1.00 68.81 163 THR A N 1
ATOM 1300 C CA . THR A 1 163 ? 28.910 14.286 -37.472 1.00 68.81 163 THR A CA 1
ATOM 1301 C C . THR A 1 163 ? 28.579 15.651 -38.056 1.00 68.81 163 THR A C 1
ATOM 1303 O O . THR A 1 163 ? 29.106 15.972 -39.116 1.00 68.81 163 THR A O 1
ATOM 1306 N N . ASN A 1 164 ? 27.816 16.487 -37.342 1.00 67.06 164 ASN A N 1
ATOM 1307 C CA . ASN A 1 164 ? 27.577 17.876 -37.734 1.00 67.06 164 ASN A CA 1
ATOM 1308 C C . ASN A 1 164 ? 28.879 18.664 -37.881 1.00 67.06 164 ASN A C 1
ATOM 1310 O O . ASN A 1 164 ? 29.089 19.284 -38.918 1.00 67.06 164 ASN A O 1
ATOM 1314 N N . GLY A 1 165 ? 29.773 18.607 -36.890 1.00 69.62 165 GLY A N 1
ATOM 1315 C CA . GLY A 1 165 ? 31.052 19.319 -36.935 1.00 69.62 165 GLY A CA 1
ATOM 1316 C C . GLY A 1 165 ? 31.940 18.880 -38.104 1.00 69.62 165 GLY A C 1
ATOM 1317 O O . GLY A 1 165 ? 32.509 19.722 -38.794 1.00 69.62 165 GLY A O 1
ATOM 1318 N N . VAL A 1 166 ? 32.014 17.572 -38.376 1.00 66.88 166 VAL A N 1
ATOM 1319 C CA . VAL A 1 166 ? 32.786 17.026 -39.507 1.00 66.88 166 VAL A CA 1
ATOM 1320 C C . VAL A 1 166 ? 32.157 17.398 -40.850 1.00 66.88 166 VAL A C 1
ATOM 1322 O O . VAL A 1 166 ? 32.872 17.826 -41.751 1.00 66.88 166 VAL A O 1
ATOM 1325 N N . LEU A 1 167 ? 30.835 17.268 -40.997 1.00 66.38 167 LEU A N 1
ATOM 1326 C CA . LEU A 1 167 ? 30.126 17.635 -42.227 1.00 66.38 167 LEU A CA 1
ATOM 1327 C C . LEU A 1 167 ? 30.310 19.116 -42.554 1.00 66.38 167 LEU A C 1
ATOM 1329 O O . LEU A 1 167 ? 30.546 19.451 -43.712 1.00 66.38 167 LEU A O 1
ATOM 1333 N N . TRP A 1 168 ? 30.259 19.984 -41.542 1.00 65.31 168 TRP A N 1
ATOM 1334 C CA . TRP A 1 168 ? 30.483 21.415 -41.719 1.00 65.31 168 TRP A CA 1
ATOM 1335 C C . TRP A 1 168 ? 31.928 21.720 -42.122 1.00 65.31 168 TRP A C 1
ATOM 1337 O O . TRP A 1 168 ? 32.146 22.414 -43.109 1.00 65.31 168 TRP A O 1
ATOM 1347 N N . ALA A 1 169 ? 32.915 21.118 -41.449 1.00 64.62 169 ALA A N 1
ATOM 1348 C CA . ALA A 1 169 ? 34.326 21.288 -41.798 1.00 64.62 169 ALA A CA 1
ATOM 1349 C C . ALA A 1 169 ? 34.651 20.796 -43.223 1.00 64.62 169 ALA A C 1
ATOM 1351 O O . ALA A 1 169 ? 35.419 21.431 -43.945 1.00 64.62 169 ALA A O 1
ATOM 1352 N N . VAL A 1 170 ? 34.049 19.682 -43.654 1.00 61.47 170 VAL A N 1
ATOM 1353 C CA . VAL A 1 170 ? 34.196 19.160 -45.022 1.00 61.47 170 VAL A CA 1
ATOM 1354 C C . VAL A 1 170 ? 33.493 20.065 -46.033 1.00 61.47 170 VAL A C 1
ATOM 1356 O O . VAL A 1 170 ? 34.062 20.340 -47.089 1.00 61.47 170 VAL A O 1
ATOM 1359 N N . ALA A 1 171 ? 32.292 20.558 -45.718 1.00 60.88 171 ALA A N 1
ATOM 1360 C CA . ALA A 1 171 ? 31.564 21.491 -46.572 1.00 60.88 171 ALA A CA 1
ATOM 1361 C C . ALA A 1 171 ? 32.352 22.784 -46.787 1.00 60.88 171 ALA A C 1
ATOM 1363 O O . ALA A 1 171 ? 32.554 23.176 -47.935 1.00 60.88 171 ALA A O 1
ATOM 1364 N N . GLU A 1 172 ? 32.865 23.383 -45.710 1.00 63.12 172 GLU A N 1
ATOM 1365 C CA . GLU A 1 172 ? 33.696 24.583 -45.775 1.00 63.12 172 GLU A CA 1
ATOM 1366 C C . GLU A 1 172 ? 35.009 24.334 -46.523 1.00 63.12 172 GLU A C 1
ATOM 1368 O O . GLU A 1 172 ? 35.357 25.094 -47.432 1.00 63.12 172 GLU A O 1
ATOM 1373 N N . GLY A 1 173 ? 35.701 23.234 -46.215 1.00 59.75 173 GLY A N 1
ATOM 1374 C CA . GLY A 1 173 ? 36.950 22.853 -46.874 1.00 59.75 173 GLY A CA 1
ATOM 1375 C C . GLY A 1 173 ? 36.802 22.620 -48.382 1.00 59.75 173 GLY A C 1
ATOM 1376 O O . GLY A 1 173 ? 37.692 22.989 -49.145 1.00 59.75 173 GLY A O 1
ATOM 1377 N N . LEU A 1 174 ? 35.667 22.070 -48.831 1.00 60.06 174 LEU A N 1
ATOM 1378 C CA . LEU A 1 174 ? 35.344 21.890 -50.254 1.00 60.06 174 LEU A CA 1
ATOM 1379 C C . LEU A 1 174 ? 34.910 23.190 -50.946 1.00 60.06 174 LEU A C 1
ATOM 1381 O O . LEU A 1 174 ? 35.034 23.298 -52.169 1.00 60.06 174 LEU A O 1
ATOM 1385 N N . THR A 1 175 ? 34.416 24.176 -50.191 1.00 57.50 175 THR A N 1
ATOM 1386 C CA . THR A 1 175 ? 34.053 25.496 -50.729 1.00 57.50 175 THR A CA 1
ATOM 1387 C C . THR A 1 175 ? 35.214 26.472 -50.866 1.00 57.50 175 THR A C 1
ATOM 1389 O O . THR A 1 175 ? 35.074 27.417 -51.640 1.00 57.50 175 THR A O 1
ATOM 1392 N N . ILE A 1 176 ? 36.347 26.280 -50.179 1.00 58.41 176 ILE A N 1
ATOM 1393 C CA . ILE A 1 176 ? 37.525 27.149 -50.340 1.00 58.41 176 ILE A CA 1
ATOM 1394 C C . ILE A 1 176 ? 38.215 26.809 -51.678 1.00 58.41 176 ILE A C 1
ATOM 1396 O O . ILE A 1 176 ? 38.808 25.735 -51.810 1.00 58.41 176 ILE A O 1
ATOM 1400 N N . PRO A 1 177 ? 38.178 27.689 -52.700 1.00 53.78 177 PRO A N 1
ATOM 1401 C CA . PRO A 1 177 ? 38.762 27.381 -53.999 1.00 53.78 177 PRO A CA 1
ATOM 1402 C C . PRO A 1 177 ? 40.292 27.356 -53.902 1.00 53.78 177 PRO A C 1
ATOM 1404 O O . PRO A 1 177 ? 40.933 28.361 -53.597 1.00 53.78 177 PRO A O 1
ATOM 1407 N N . THR A 1 178 ? 40.909 26.210 -54.192 1.00 51.38 178 THR A N 1
ATOM 1408 C CA . THR A 1 178 ? 42.372 26.103 -54.251 1.00 51.38 178 THR A CA 1
ATOM 1409 C C . THR A 1 178 ? 42.910 26.872 -55.465 1.00 51.38 178 THR A C 1
ATOM 1411 O O . THR A 1 178 ? 42.494 26.611 -56.597 1.00 51.38 178 THR A O 1
ATOM 1414 N N . TYR A 1 179 ? 43.878 27.773 -55.248 1.00 50.19 179 TYR A N 1
ATOM 1415 C CA . TYR A 1 179 ? 44.438 28.693 -56.261 1.00 50.19 179 TYR A CA 1
ATOM 1416 C C . TYR A 1 179 ? 44.931 27.998 -57.548 1.00 50.19 179 TYR A C 1
ATOM 1418 O O . TYR A 1 179 ? 44.916 28.586 -58.624 1.00 50.19 179 TYR A O 1
ATOM 1426 N N . ALA A 1 180 ? 45.323 26.724 -57.462 1.00 53.72 180 ALA A N 1
ATOM 1427 C CA . ALA A 1 180 ? 45.859 25.967 -58.590 1.00 53.72 180 ALA A CA 1
ATOM 1428 C C . ALA A 1 180 ? 44.796 25.322 -59.504 1.00 53.72 180 ALA A C 1
ATOM 1430 O O . ALA A 1 180 ? 45.103 25.051 -60.665 1.00 53.72 180 ALA A O 1
ATOM 1431 N N . ARG A 1 181 ? 43.574 25.023 -59.023 1.00 54.91 181 ARG A N 1
ATOM 1432 C CA . ARG A 1 181 ? 42.544 24.304 -59.812 1.00 54.91 181 ARG A CA 1
ATOM 1433 C C . ARG A 1 181 ? 41.098 24.634 -59.365 1.00 54.91 181 ARG A C 1
ATOM 1435 O O . ARG A 1 181 ? 40.445 23.797 -58.745 1.00 54.91 181 ARG A O 1
ATOM 1442 N N . PRO A 1 182 ? 40.536 25.794 -59.751 1.00 55.25 182 PRO A N 1
ATOM 1443 C CA . PRO A 1 182 ? 39.197 26.243 -59.329 1.00 55.25 182 PRO A CA 1
ATOM 1444 C C . PRO A 1 182 ? 38.018 25.422 -59.888 1.00 55.25 182 PRO A C 1
ATOM 1446 O O . PRO A 1 182 ? 36.884 25.622 -59.476 1.00 55.25 182 PRO A O 1
ATOM 1449 N N . ARG A 1 183 ? 38.255 24.487 -60.818 1.00 53.47 183 ARG A N 1
ATOM 1450 C CA . ARG A 1 183 ? 37.221 23.621 -61.422 1.00 53.47 183 ARG A CA 1
ATOM 1451 C C . ARG A 1 183 ? 36.779 22.439 -60.546 1.00 53.47 183 ARG A C 1
ATOM 1453 O O . ARG A 1 183 ? 35.843 21.749 -60.931 1.00 53.47 183 ARG A O 1
ATOM 1460 N N . TYR A 1 184 ? 37.450 22.194 -59.418 1.00 54.25 184 TYR A N 1
ATOM 1461 C CA . TYR A 1 184 ? 37.130 21.097 -58.494 1.00 54.25 184 TYR A CA 1
ATOM 1462 C C . TYR A 1 184 ? 36.342 21.545 -57.254 1.00 54.25 184 TYR A C 1
ATOM 1464 O O . TYR A 1 184 ? 36.079 20.714 -56.389 1.00 54.25 184 TYR A O 1
ATOM 1472 N N . SER A 1 185 ? 35.951 22.822 -57.149 1.00 54.09 185 SER A N 1
ATOM 1473 C CA . SER A 1 185 ? 35.038 23.249 -56.087 1.00 54.09 185 SER A CA 1
ATOM 1474 C C . SER A 1 185 ? 33.659 22.642 -56.344 1.00 54.09 185 SER A C 1
ATOM 1476 O O . SER A 1 185 ? 32.986 22.926 -57.337 1.00 54.09 185 SER A O 1
ATOM 1478 N N . ILE A 1 186 ? 33.250 21.739 -55.460 1.00 54.69 186 ILE A N 1
ATOM 1479 C CA . ILE A 1 186 ? 31.917 21.147 -55.505 1.00 54.69 186 ILE A CA 1
ATOM 1480 C C . ILE A 1 186 ? 30.936 22.216 -55.018 1.00 54.69 186 ILE A C 1
ATOM 1482 O O . ILE A 1 186 ? 31.180 22.881 -54.012 1.00 54.69 186 ILE A O 1
ATOM 1486 N N . SER A 1 187 ? 29.829 22.406 -55.742 1.00 50.88 187 SER A N 1
ATOM 1487 C CA . SER A 1 187 ? 28.790 23.365 -55.356 1.00 50.88 187 SER A CA 1
ATOM 1488 C C . SER A 1 187 ? 28.285 23.065 -53.942 1.00 50.88 187 SER A C 1
ATOM 1490 O O . SER A 1 187 ? 27.806 21.961 -53.662 1.00 50.88 187 SER A O 1
ATOM 1492 N N . SER A 1 188 ? 28.350 24.072 -53.067 1.00 49.75 188 SER A N 1
ATOM 1493 C CA . SER A 1 188 ? 27.889 24.012 -51.675 1.00 49.75 188 SER A CA 1
ATOM 1494 C C . SER A 1 188 ? 26.427 23.583 -51.528 1.00 49.75 188 SER A C 1
ATOM 1496 O O . SER A 1 188 ? 26.044 23.104 -50.466 1.00 49.75 188 SER A O 1
ATOM 1498 N N . GLY A 1 189 ? 25.613 23.685 -52.587 1.00 49.75 189 GLY A N 1
ATOM 1499 C CA . GLY A 1 189 ? 24.211 23.266 -52.580 1.00 49.75 189 GLY A CA 1
ATOM 1500 C C . GLY A 1 189 ? 24.008 21.757 -52.394 1.00 49.75 189 GLY A C 1
ATOM 1501 O O . GLY A 1 189 ? 23.104 21.356 -51.668 1.00 49.75 189 GLY A O 1
ATOM 1502 N N . ILE A 1 190 ? 24.860 20.908 -52.984 1.00 54.97 190 ILE A N 1
ATOM 1503 C CA . ILE A 1 190 ? 24.738 19.441 -52.844 1.00 54.97 190 ILE A CA 1
ATOM 1504 C C . ILE A 1 190 ? 25.213 19.003 -51.457 1.00 54.97 190 ILE A C 1
ATOM 1506 O O . ILE A 1 190 ? 24.553 18.208 -50.788 1.00 54.97 190 ILE A O 1
ATOM 1510 N N . VAL A 1 191 ? 26.332 19.569 -50.999 1.00 56.75 191 VAL A N 1
ATOM 1511 C CA . VAL A 1 191 ? 26.870 19.284 -49.664 1.00 56.75 191 VAL A CA 1
ATOM 1512 C C . VAL A 1 191 ? 25.932 19.820 -48.576 1.00 56.75 191 VAL A C 1
ATOM 1514 O O . VAL A 1 191 ? 25.729 19.149 -47.570 1.00 56.75 191 VAL A O 1
ATOM 1517 N N . GLY A 1 192 ? 25.270 20.958 -48.810 1.00 54.34 192 GLY A N 1
ATOM 1518 C CA . GLY A 1 192 ? 24.272 21.541 -47.911 1.00 54.34 192 GLY A CA 1
ATOM 1519 C C . GLY A 1 192 ? 23.011 20.688 -47.735 1.00 54.34 192 GLY A C 1
ATOM 1520 O O . GLY A 1 192 ? 22.510 20.574 -46.619 1.00 54.34 192 GLY A O 1
ATOM 1521 N N . ILE A 1 193 ? 22.521 20.025 -48.791 1.00 59.03 193 ILE A N 1
ATOM 1522 C CA . ILE A 1 193 ? 21.370 19.106 -48.688 1.00 59.03 193 ILE A CA 1
ATOM 1523 C C . ILE A 1 193 ? 21.739 17.857 -47.871 1.00 59.03 193 ILE A C 1
ATOM 1525 O O . ILE A 1 193 ? 20.983 17.450 -46.989 1.00 59.03 193 ILE A O 1
ATOM 1529 N N . VAL A 1 194 ? 22.921 17.273 -48.103 1.00 58.72 194 VAL A N 1
ATOM 1530 C CA . VAL A 1 194 ? 23.406 16.118 -47.321 1.00 58.72 194 VAL A CA 1
ATOM 1531 C C . VAL A 1 194 ? 23.658 16.506 -45.859 1.00 58.72 194 VAL A C 1
ATOM 1533 O O . VAL A 1 194 ? 23.293 15.756 -44.952 1.00 58.72 194 VAL A O 1
ATOM 1536 N N . ALA A 1 195 ? 24.200 17.705 -45.625 1.00 57.91 195 ALA A N 1
ATOM 1537 C CA . ALA A 1 195 ? 24.405 18.263 -44.292 1.00 57.91 195 ALA A CA 1
ATOM 1538 C C . ALA A 1 195 ? 23.091 18.550 -43.544 1.00 57.91 195 ALA A C 1
ATOM 1540 O O . ALA A 1 195 ? 23.100 18.562 -42.320 1.00 57.91 195 ALA A O 1
ATOM 1541 N N . GLY A 1 196 ? 21.963 18.739 -44.240 1.00 55.75 196 GLY A N 1
ATOM 1542 C CA . GLY A 1 196 ? 20.640 18.881 -43.622 1.00 55.75 196 GLY A CA 1
ATOM 1543 C C . GLY A 1 196 ? 19.944 17.549 -43.311 1.00 55.75 196 GLY A C 1
ATOM 1544 O O . GLY A 1 196 ? 19.271 17.434 -42.290 1.00 55.75 196 GLY A O 1
ATOM 1545 N N . LEU A 1 197 ? 20.127 16.522 -44.151 1.00 65.88 197 LEU A N 1
ATOM 1546 C CA . LEU A 1 197 ? 19.449 15.224 -43.994 1.00 65.88 197 LEU A CA 1
ATOM 1547 C C . LEU A 1 197 ? 20.045 14.351 -42.883 1.00 65.88 197 LEU A C 1
ATOM 1549 O O . LEU A 1 197 ? 19.299 13.700 -42.148 1.00 65.88 197 LEU A O 1
ATOM 1553 N N . ALA A 1 198 ? 21.374 14.329 -42.743 1.00 63.09 198 ALA A N 1
ATOM 1554 C CA . ALA A 1 198 ? 22.027 13.505 -41.725 1.00 63.09 198 ALA A CA 1
ATOM 1555 C C . ALA A 1 198 ? 21.610 13.897 -40.288 1.00 63.09 198 ALA A C 1
ATOM 1557 O O . ALA A 1 198 ? 21.232 13.006 -39.523 1.00 63.09 198 ALA A O 1
ATOM 1558 N N . PRO A 1 199 ? 21.563 15.189 -39.908 1.00 66.44 199 PRO A N 1
ATOM 1559 C CA . PRO A 1 199 ? 21.130 15.601 -38.574 1.00 66.44 199 PRO A CA 1
ATOM 1560 C C . PRO A 1 199 ? 19.666 15.272 -38.304 1.00 66.44 199 PRO A C 1
ATOM 1562 O O . PRO A 1 199 ? 19.354 14.817 -37.211 1.00 66.44 199 PRO A O 1
ATOM 1565 N N . SER A 1 200 ? 18.777 15.412 -39.294 1.00 68.38 200 SER A N 1
ATOM 1566 C CA . SER A 1 200 ? 17.369 15.028 -39.139 1.00 68.38 200 SER A CA 1
ATOM 1567 C C . SER A 1 200 ? 17.201 13.533 -38.862 1.00 68.38 200 SER A C 1
ATOM 1569 O O . SER A 1 200 ? 16.401 13.166 -38.003 1.00 68.38 200 SER A O 1
ATOM 1571 N N . ALA A 1 201 ? 17.976 12.668 -39.526 1.00 71.94 201 ALA A N 1
ATOM 1572 C CA . ALA A 1 201 ? 17.965 11.230 -39.256 1.00 71.94 201 ALA A CA 1
ATOM 1573 C C . ALA A 1 201 ? 18.469 10.908 -37.837 1.00 71.94 201 ALA A C 1
ATOM 1575 O O . ALA A 1 201 ? 17.855 10.101 -37.138 1.00 71.94 201 ALA A O 1
ATOM 1576 N N . PHE A 1 202 ? 19.531 11.581 -37.380 1.00 67.25 202 PHE A N 1
ATOM 1577 C CA . PHE A 1 202 ? 20.028 11.434 -36.008 1.00 67.25 202 PHE A CA 1
ATOM 1578 C C . PHE A 1 202 ? 19.057 11.984 -34.962 1.00 67.25 202 PHE A C 1
ATOM 1580 O O . PHE A 1 202 ? 18.889 11.353 -33.924 1.00 67.25 202 PHE A O 1
ATOM 1587 N N . SER A 1 203 ? 18.368 13.096 -35.224 1.00 67.56 203 SER A N 1
ATOM 1588 C CA . SER A 1 203 ? 17.314 13.611 -34.344 1.00 67.56 203 SER A CA 1
ATOM 1589 C C . SER A 1 203 ? 16.130 12.650 -34.266 1.00 67.56 203 SER A C 1
ATOM 1591 O O . SER A 1 203 ? 15.631 12.397 -33.175 1.00 67.56 203 SER A O 1
ATOM 1593 N N . LEU A 1 204 ? 15.713 12.050 -35.387 1.00 72.44 204 LEU A N 1
ATOM 1594 C CA . LEU A 1 204 ? 14.653 11.036 -35.388 1.00 72.44 204 LEU A CA 1
ATOM 1595 C C . LEU A 1 204 ? 15.073 9.781 -34.607 1.00 72.44 204 LEU A C 1
ATOM 1597 O O . LEU A 1 204 ? 14.278 9.202 -33.866 1.00 72.44 204 LEU A O 1
ATOM 1601 N N . TYR A 1 205 ? 16.333 9.371 -34.757 1.00 72.06 205 TYR A N 1
ATOM 1602 C CA . TYR A 1 205 ? 16.910 8.253 -34.019 1.00 72.06 205 TYR A CA 1
ATOM 1603 C C . TYR A 1 205 ? 17.016 8.553 -32.517 1.00 72.06 205 TYR A C 1
ATOM 1605 O O . TYR A 1 205 ? 16.622 7.719 -31.704 1.00 72.06 205 TYR A O 1
ATOM 1613 N N . ALA A 1 206 ? 17.451 9.759 -32.147 1.00 65.62 206 ALA A N 1
ATOM 1614 C CA . ALA A 1 206 ? 17.497 10.225 -30.765 1.00 65.62 206 ALA A CA 1
ATOM 1615 C C . ALA A 1 206 ? 16.095 10.277 -30.141 1.00 65.62 206 ALA A C 1
ATOM 1617 O O . ALA A 1 206 ? 15.920 9.789 -29.032 1.00 65.62 206 ALA A O 1
ATOM 1618 N N . LEU A 1 207 ? 15.080 10.759 -30.872 1.00 68.62 207 LEU A N 1
ATOM 1619 C CA . LEU A 1 207 ? 13.677 10.735 -30.431 1.00 68.62 207 LEU A CA 1
ATOM 1620 C C . LEU A 1 207 ? 13.170 9.304 -30.207 1.00 68.62 207 LEU A C 1
ATOM 1622 O O . LEU A 1 207 ? 12.455 9.034 -29.243 1.00 68.62 207 LEU A O 1
ATOM 1626 N N . ARG A 1 208 ? 13.566 8.358 -31.066 1.00 71.31 208 ARG A N 1
ATOM 1627 C CA . ARG A 1 208 ? 13.227 6.940 -30.885 1.00 71.31 208 ARG A CA 1
ATOM 1628 C C . ARG A 1 208 ? 13.932 6.324 -29.673 1.00 71.31 208 ARG A C 1
ATOM 1630 O O . ARG A 1 208 ? 13.354 5.454 -29.032 1.00 71.31 208 ARG A O 1
ATOM 1637 N N . GLN A 1 209 ? 15.153 6.753 -29.356 1.00 68.75 209 GLN A N 1
ATOM 1638 C CA . GLN A 1 209 ? 15.868 6.322 -28.150 1.00 68.75 209 GLN A CA 1
ATOM 1639 C C . GLN A 1 209 ? 15.327 6.978 -26.871 1.00 68.75 209 GLN A C 1
ATOM 1641 O O . GLN A 1 209 ? 15.311 6.337 -25.820 1.00 68.75 209 GLN A O 1
ATOM 1646 N N . ASP A 1 210 ? 14.845 8.218 -26.960 1.00 63.16 210 ASP A N 1
ATOM 1647 C CA . ASP A 1 210 ? 14.228 8.949 -25.849 1.00 63.16 210 ASP A CA 1
ATOM 1648 C C . ASP A 1 210 ? 12.893 8.324 -25.407 1.00 63.16 210 ASP A C 1
ATOM 1650 O O . ASP A 1 210 ? 12.557 8.321 -24.222 1.00 63.16 210 ASP A O 1
ATOM 1654 N N . ALA A 1 211 ? 12.189 7.656 -26.329 1.00 61.91 211 ALA A N 1
ATOM 1655 C CA . ALA A 1 211 ? 11.016 6.836 -26.013 1.00 61.91 211 ALA A CA 1
ATOM 1656 C C . ALA A 1 211 ? 11.313 5.661 -25.048 1.00 61.91 211 ALA A C 1
ATOM 1658 O O . ALA A 1 211 ? 10.382 5.076 -24.493 1.00 61.91 211 ALA A O 1
ATOM 1659 N N . GLY A 1 212 ? 12.591 5.349 -24.797 1.00 62.19 212 GLY A N 1
ATOM 1660 C CA . GLY A 1 212 ? 13.037 4.355 -23.824 1.00 62.19 212 GLY A CA 1
ATOM 1661 C C . GLY A 1 212 ? 13.314 2.977 -24.428 1.00 62.19 212 GLY A C 1
ATOM 1662 O O . GLY A 1 212 ? 12.746 2.579 -25.444 1.00 62.19 212 GLY A O 1
ATOM 1663 N N . GLY A 1 213 ? 14.234 2.246 -23.792 1.00 67.94 213 GLY A N 1
ATOM 1664 C CA . GLY A 1 213 ? 14.546 0.857 -24.131 1.00 67.94 213 GLY A CA 1
ATOM 1665 C C . GLY A 1 213 ? 13.543 -0.134 -23.533 1.00 67.94 213 GLY A C 1
ATOM 1666 O O . GLY A 1 213 ? 12.827 0.187 -22.584 1.00 67.94 213 GLY A O 1
ATOM 1667 N N . ARG A 1 214 ? 13.519 -1.343 -24.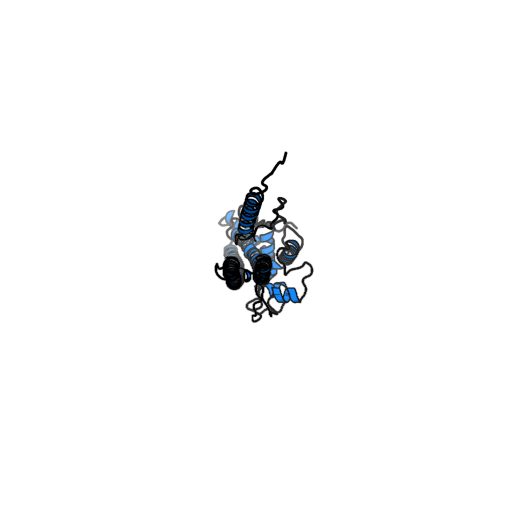099 1.00 76.19 214 ARG A N 1
ATOM 1668 C CA . ARG A 1 214 ? 12.863 -2.526 -23.529 1.00 76.19 214 ARG A CA 1
ATOM 1669 C C . ARG A 1 214 ? 13.902 -3.306 -22.733 1.00 76.19 214 ARG A C 1
ATOM 1671 O O . ARG A 1 214 ? 15.009 -3.509 -23.229 1.00 76.19 214 ARG A O 1
ATOM 1678 N N . PHE A 1 215 ? 13.557 -3.699 -21.515 1.00 76.75 215 PHE A N 1
ATOM 1679 C CA . PHE A 1 215 ? 14.460 -4.413 -20.617 1.00 76.75 215 PHE A CA 1
ATOM 1680 C C . PHE A 1 215 ? 13.903 -5.804 -20.325 1.00 76.75 215 PHE A C 1
ATOM 1682 O O . PHE A 1 215 ? 12.830 -5.924 -19.738 1.00 76.75 215 PHE A O 1
ATOM 1689 N N . GLU A 1 216 ? 14.620 -6.849 -20.728 1.00 71.44 216 GLU A N 1
ATOM 1690 C CA . GLU A 1 216 ? 14.233 -8.238 -20.461 1.00 71.44 216 GLU A CA 1
ATOM 1691 C C . GLU A 1 216 ? 14.493 -8.595 -18.996 1.00 71.44 216 GLU A C 1
ATOM 1693 O O . GLU A 1 216 ? 15.565 -8.300 -18.454 1.00 71.44 216 GLU A O 1
ATOM 1698 N N . ARG A 1 217 ? 13.526 -9.247 -18.342 1.00 69.56 217 ARG A N 1
ATOM 1699 C CA . ARG A 1 217 ? 13.682 -9.734 -16.968 1.00 69.56 217 ARG A CA 1
ATOM 1700 C C . ARG A 1 217 ? 12.831 -10.946 -16.670 1.00 69.56 217 ARG A C 1
ATOM 1702 O O . ARG A 1 217 ? 11.792 -11.153 -17.271 1.00 69.56 217 ARG A O 1
ATOM 1709 N N . LYS A 1 218 ? 13.265 -11.700 -15.659 1.00 77.81 218 LYS A N 1
ATOM 1710 C CA . LYS A 1 218 ? 12.465 -12.781 -15.091 1.00 77.81 218 LYS A CA 1
ATOM 1711 C C . LYS A 1 218 ? 11.192 -12.211 -14.449 1.00 77.81 218 LYS A C 1
ATOM 1713 O O . LYS A 1 218 ? 11.298 -11.178 -13.782 1.00 77.81 218 LYS A O 1
ATOM 1718 N N . PRO A 1 219 ? 10.042 -12.890 -14.605 1.00 79.25 219 PRO A N 1
ATOM 1719 C CA . PRO A 1 219 ? 8.806 -12.496 -13.946 1.00 79.25 219 PRO A CA 1
ATOM 1720 C C . PRO A 1 219 ? 8.997 -12.527 -12.430 1.00 79.25 219 PRO A C 1
ATOM 1722 O O . PRO A 1 219 ? 9.493 -13.510 -11.873 1.00 79.25 219 PRO A O 1
ATOM 1725 N N . HIS A 1 220 ? 8.630 -11.431 -11.774 1.00 82.00 220 HIS A N 1
ATOM 1726 C CA . HIS A 1 220 ? 8.630 -11.308 -10.321 1.00 82.00 220 HIS A CA 1
ATOM 1727 C C . HIS A 1 220 ? 7.289 -10.714 -9.894 1.00 82.00 220 HIS A C 1
ATOM 1729 O O . HIS A 1 220 ? 7.155 -9.488 -9.944 1.00 82.00 220 HIS A O 1
ATOM 1735 N N . PRO A 1 221 ? 6.302 -11.562 -9.543 1.00 85.31 221 PRO A N 1
ATOM 1736 C CA . PRO A 1 221 ? 4.991 -11.107 -9.108 1.00 85.31 221 PRO A CA 1
ATOM 1737 C C . PRO A 1 221 ? 5.114 -10.090 -7.976 1.00 85.31 221 PRO A C 1
ATOM 1739 O O . PRO A 1 221 ? 5.980 -10.226 -7.117 1.00 85.31 221 PRO A O 1
ATOM 1742 N N . ASN A 1 222 ? 4.257 -9.075 -8.002 1.00 90.19 222 ASN A N 1
ATOM 1743 C CA . ASN A 1 222 ? 4.208 -8.032 -6.978 1.00 90.19 222 ASN A CA 1
ATOM 1744 C C . ASN A 1 222 ? 2.923 -8.123 -6.147 1.00 90.19 222 ASN A C 1
ATOM 1746 O O . ASN A 1 222 ? 2.005 -8.879 -6.490 1.00 90.19 222 ASN A O 1
ATOM 1750 N N . MET A 1 223 ? 2.802 -7.300 -5.107 1.00 91.25 223 MET A N 1
ATOM 1751 C CA . MET A 1 223 ? 1.610 -7.278 -4.252 1.00 91.25 223 MET A CA 1
ATOM 1752 C C . MET A 1 223 ? 0.311 -6.876 -4.984 1.00 91.25 223 MET A C 1
ATOM 1754 O O . MET A 1 223 ? -0.787 -7.236 -4.549 1.00 91.25 223 MET A O 1
ATOM 1758 N N . LEU A 1 224 ? 0.393 -6.224 -6.157 1.00 92.19 224 LEU A N 1
ATOM 1759 C CA . LEU A 1 224 ? -0.789 -5.956 -6.998 1.00 92.19 224 LEU A CA 1
ATOM 1760 C C . LEU A 1 224 ? -1.433 -7.249 -7.520 1.00 92.19 224 LEU A C 1
ATOM 1762 O O . LEU A 1 224 ? -2.619 -7.258 -7.851 1.00 92.19 224 LEU A O 1
ATOM 1766 N N . SER A 1 225 ? -0.685 -8.353 -7.564 1.00 92.25 225 SER A N 1
ATOM 1767 C CA . SER A 1 225 ? -1.185 -9.664 -7.988 1.00 92.25 225 SER A CA 1
ATOM 1768 C C . SER A 1 225 ? -2.401 -10.101 -7.168 1.00 92.25 225 SER A C 1
ATOM 1770 O O . SER A 1 225 ? -3.399 -10.528 -7.750 1.00 92.25 225 SER A O 1
ATOM 1772 N N . LYS A 1 226 ? -2.385 -9.911 -5.837 1.00 92.50 226 LYS A N 1
ATOM 1773 C CA . LYS A 1 226 ? -3.533 -10.249 -4.975 1.00 92.50 226 LYS A CA 1
ATOM 1774 C C . LYS A 1 226 ? -4.753 -9.386 -5.299 1.00 92.50 226 LYS A C 1
ATOM 1776 O O . LYS A 1 226 ? -5.864 -9.902 -5.365 1.00 92.50 226 LYS A O 1
ATOM 1781 N N . ILE A 1 227 ? -4.545 -8.089 -5.543 1.00 92.25 227 ILE A N 1
ATOM 1782 C CA . ILE A 1 227 ? -5.610 -7.1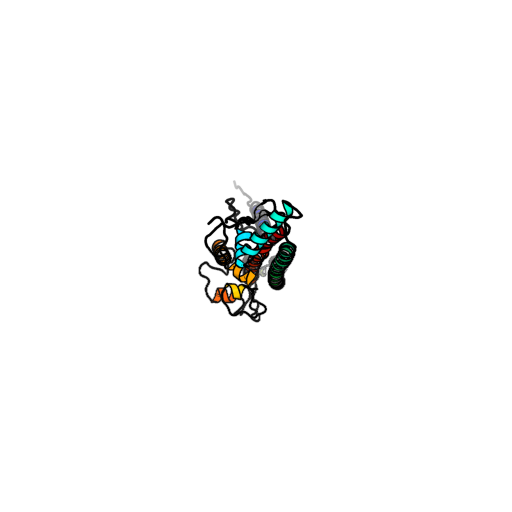21 -5.863 1.00 92.25 227 ILE A CA 1
ATOM 1783 C C . ILE A 1 227 ? -6.360 -7.523 -7.138 1.00 92.25 227 ILE A C 1
ATOM 1785 O O . ILE A 1 227 ? -7.581 -7.387 -7.207 1.00 92.25 227 ILE A O 1
ATOM 1789 N N . PHE A 1 228 ? -5.648 -8.064 -8.127 1.00 91.44 228 PHE A N 1
ATOM 1790 C CA . PHE A 1 228 ? -6.231 -8.521 -9.390 1.00 91.44 228 PHE A CA 1
ATOM 1791 C C . PHE A 1 228 ? -6.556 -10.025 -9.422 1.00 91.44 228 PHE A C 1
ATOM 1793 O O . PHE A 1 228 ? -6.818 -10.565 -10.494 1.00 91.44 228 PHE A O 1
ATOM 1800 N N . ASN A 1 229 ? -6.602 -10.692 -8.262 1.00 89.94 229 ASN A N 1
ATOM 1801 C CA . ASN A 1 229 ? -6.930 -12.118 -8.110 1.00 89.94 229 ASN A CA 1
ATOM 1802 C C . ASN A 1 229 ? -5.995 -13.084 -8.864 1.00 89.94 229 ASN A C 1
ATOM 1804 O O . ASN A 1 229 ? -6.419 -14.158 -9.295 1.00 89.94 229 ASN A O 1
ATOM 1808 N N . TYR A 1 230 ? -4.722 -12.729 -9.013 1.00 88.94 230 TYR A N 1
ATOM 1809 C CA . TYR A 1 230 ? -3.694 -13.649 -9.495 1.00 88.94 230 TYR A CA 1
ATOM 1810 C C . TYR A 1 230 ? -3.190 -14.555 -8.367 1.00 88.94 230 TYR A C 1
ATOM 1812 O O . TYR A 1 230 ? -3.376 -14.271 -7.181 1.00 88.94 230 TYR A O 1
ATOM 1820 N N . GLN A 1 231 ? -2.543 -15.664 -8.738 1.00 83.44 231 GLN A N 1
ATOM 1821 C CA . GLN A 1 231 ? -1.886 -16.535 -7.764 1.00 83.44 231 GLN A CA 1
ATOM 1822 C C . GLN A 1 231 ? -0.740 -15.778 -7.094 1.00 83.44 231 GLN A C 1
ATOM 1824 O O . GLN A 1 231 ? 0.129 -15.234 -7.775 1.00 83.44 231 GLN A O 1
ATOM 1829 N N . VAL A 1 232 ? -0.750 -15.758 -5.764 1.00 85.56 232 VAL A N 1
ATOM 1830 C CA . VAL A 1 232 ? 0.280 -15.107 -4.957 1.00 85.56 232 VAL A CA 1
ATOM 1831 C C . VAL A 1 232 ? 1.080 -16.132 -4.176 1.00 85.56 232 VAL A C 1
ATOM 1833 O O . VAL A 1 232 ? 0.561 -17.172 -3.768 1.00 85.56 232 VAL A O 1
ATOM 1836 N N . THR A 1 233 ? 2.357 -15.832 -3.979 1.00 86.62 233 THR A N 1
ATOM 1837 C CA . THR A 1 233 ? 3.183 -16.516 -2.988 1.00 86.62 233 THR A CA 1
ATOM 1838 C C . THR A 1 233 ? 2.808 -16.026 -1.584 1.00 86.62 233 THR A C 1
ATOM 1840 O O . THR A 1 233 ? 2.286 -14.918 -1.454 1.00 86.62 233 THR A O 1
ATOM 1843 N N . PRO A 1 234 ? 3.098 -16.803 -0.524 1.00 84.62 234 PRO A N 1
ATOM 1844 C CA . PRO A 1 234 ? 2.827 -16.384 0.855 1.00 84.62 234 PRO A CA 1
ATOM 1845 C C . PRO A 1 234 ? 3.487 -15.051 1.240 1.00 84.62 234 PRO A C 1
ATOM 1847 O O . PRO A 1 234 ? 2.974 -14.330 2.082 1.00 84.62 234 PRO A O 1
ATOM 1850 N N . GLU A 1 235 ? 4.608 -14.710 0.600 1.00 83.56 235 GLU A N 1
ATOM 1851 C CA . GLU A 1 235 ? 5.333 -13.446 0.800 1.00 83.56 235 GLU A CA 1
ATOM 1852 C C . GLU A 1 235 ? 4.553 -12.220 0.295 1.00 83.56 235 GLU A C 1
ATOM 1854 O O . GLU A 1 235 ? 4.735 -11.124 0.806 1.00 83.56 235 GLU A O 1
ATOM 1859 N N . LEU A 1 236 ? 3.664 -12.408 -0.685 1.00 86.38 236 LEU A N 1
ATOM 1860 C CA . LEU A 1 236 ? 2.873 -11.347 -1.321 1.00 86.38 236 LEU A CA 1
ATOM 1861 C C . LEU A 1 236 ? 1.428 -11.306 -0.805 1.00 86.38 236 LEU A C 1
ATOM 1863 O O . LEU A 1 236 ? 0.571 -10.621 -1.374 1.00 86.38 236 LEU A O 1
ATOM 1867 N N . GLU A 1 237 ? 1.121 -12.097 0.222 1.00 92.50 237 GLU A N 1
ATOM 1868 C CA . GLU A 1 237 ? -0.213 -12.177 0.795 1.00 92.50 237 GLU A CA 1
ATOM 1869 C C . GLU A 1 237 ? -0.429 -11.070 1.832 1.00 92.50 237 GLU A C 1
ATOM 1871 O O . GLU A 1 237 ? 0.338 -10.908 2.778 1.00 92.50 237 GLU A O 1
ATOM 1876 N N . TYR A 1 238 ? -1.506 -10.299 1.655 1.00 94.69 238 TYR A N 1
ATOM 1877 C CA . TYR A 1 238 ? -1.926 -9.324 2.656 1.00 94.69 238 TYR A CA 1
ATOM 1878 C C . TYR A 1 238 ? -2.455 -10.038 3.907 1.00 94.69 238 TYR A C 1
ATOM 1880 O O . TYR A 1 238 ? -3.245 -10.977 3.763 1.00 94.69 238 TYR A O 1
ATOM 1888 N N . PRO A 1 239 ? -2.124 -9.554 5.117 1.00 95.94 239 PRO A N 1
ATOM 1889 C CA . PRO A 1 239 ? -2.749 -10.025 6.347 1.00 95.94 239 PRO A CA 1
ATOM 1890 C C . PRO A 1 239 ? -4.274 -9.888 6.311 1.00 95.94 239 PRO A C 1
ATOM 1892 O O . PRO A 1 239 ? -4.819 -8.966 5.697 1.00 95.94 239 PRO A O 1
ATOM 1895 N N . ASP A 1 240 ? -4.975 -10.781 7.009 1.00 94.88 240 ASP A N 1
ATOM 1896 C CA . ASP A 1 240 ? -6.439 -10.863 6.969 1.00 94.88 240 ASP A CA 1
ATOM 1897 C C . ASP A 1 240 ? -7.131 -9.565 7.400 1.00 94.88 240 ASP A C 1
ATOM 1899 O O . ASP A 1 240 ? -8.153 -9.190 6.819 1.00 94.88 240 ASP A O 1
ATOM 1903 N N . SER A 1 241 ? -6.607 -8.879 8.421 1.00 94.44 241 SER A N 1
ATOM 1904 C CA . SER A 1 241 ? -7.169 -7.612 8.903 1.00 94.44 241 SER A CA 1
ATOM 1905 C C . SER A 1 241 ? -7.070 -6.516 7.836 1.00 94.44 241 SER A C 1
ATOM 1907 O O . SER A 1 241 ? -8.071 -5.873 7.511 1.00 94.44 241 SER A O 1
ATOM 1909 N N . VAL A 1 242 ? -5.897 -6.382 7.213 1.00 95.62 242 VAL A N 1
ATOM 1910 C CA . VAL A 1 242 ? -5.614 -5.435 6.128 1.00 95.62 242 VAL A CA 1
ATOM 1911 C C . VAL A 1 242 ? -6.453 -5.765 4.894 1.00 95.62 242 VAL A C 1
ATOM 1913 O O . VAL A 1 242 ? -7.064 -4.882 4.291 1.00 95.62 242 VAL A O 1
ATOM 1916 N N . TRP A 1 243 ? -6.558 -7.043 4.529 1.00 95.81 243 TRP A N 1
ATOM 1917 C CA . TRP A 1 243 ? -7.350 -7.465 3.378 1.00 95.81 243 TRP A CA 1
ATOM 1918 C C . TRP A 1 243 ? -8.849 -7.211 3.580 1.00 95.81 243 TRP A C 1
ATOM 1920 O O . TRP A 1 243 ? -9.528 -6.728 2.666 1.00 95.81 243 TRP A O 1
ATOM 1930 N N . LYS A 1 244 ? -9.376 -7.472 4.784 1.00 95.56 244 LYS A N 1
ATOM 1931 C CA . LYS A 1 244 ? -10.755 -7.114 5.159 1.00 95.56 244 LYS A CA 1
ATOM 1932 C C . LYS A 1 244 ? -10.970 -5.606 5.115 1.00 95.56 244 LYS A C 1
ATOM 1934 O O . LYS A 1 244 ? -11.988 -5.163 4.582 1.00 95.56 244 LYS A O 1
ATOM 1939 N N . TRP A 1 245 ? -10.009 -4.824 5.605 1.00 93.56 245 TRP A N 1
ATOM 1940 C CA . TRP A 1 245 ? -10.057 -3.366 5.545 1.00 93.56 245 TRP A CA 1
ATOM 1941 C C . TRP A 1 245 ? -10.159 -2.864 4.099 1.00 93.56 245 TRP A C 1
ATOM 1943 O O . TRP A 1 245 ? -11.103 -2.141 3.769 1.00 93.56 245 TRP A O 1
ATOM 1953 N N . LEU A 1 246 ? -9.280 -3.322 3.203 1.00 93.56 246 LEU A N 1
ATOM 1954 C CA . LEU A 1 246 ? -9.292 -2.952 1.781 1.00 93.56 246 LEU A CA 1
ATOM 1955 C C . LEU A 1 246 ? -10.601 -3.344 1.070 1.00 93.56 246 LEU A C 1
ATOM 1957 O O . LEU A 1 246 ? -11.095 -2.606 0.213 1.00 93.56 246 LEU A O 1
ATOM 1961 N N . ASN A 1 247 ? -11.201 -4.476 1.448 1.00 94.81 247 ASN A N 1
ATOM 1962 C CA . ASN A 1 247 ? -12.465 -4.957 0.880 1.00 94.81 247 ASN A CA 1
ATOM 1963 C C . ASN A 1 247 ? -13.720 -4.415 1.574 1.00 94.81 247 ASN A C 1
ATOM 1965 O O . ASN A 1 247 ? -14.837 -4.731 1.163 1.00 94.81 247 ASN A O 1
ATOM 1969 N N . SER A 1 248 ? -13.574 -3.578 2.595 1.00 92.62 248 SER A N 1
ATOM 1970 C CA . SER A 1 248 ? -14.714 -2.965 3.268 1.00 92.62 248 SER A CA 1
ATOM 1971 C C . SER A 1 248 ? -15.119 -1.640 2.624 1.00 92.62 248 SER A C 1
ATOM 1973 O O . SER A 1 248 ? -14.318 -0.963 1.976 1.00 92.62 248 SER A O 1
ATOM 1975 N N . GLN A 1 249 ? -16.395 -1.282 2.761 1.00 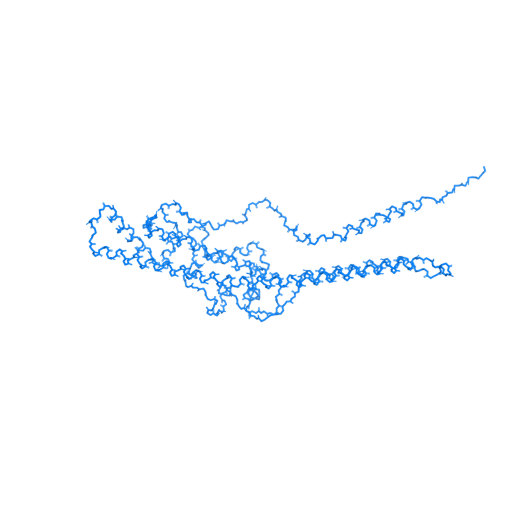90.75 249 GLN A N 1
ATOM 1976 C CA . GLN A 1 249 ? -16.941 -0.030 2.233 1.00 90.75 249 GLN A CA 1
ATOM 1977 C C . GLN A 1 249 ? -16.653 1.100 3.213 1.00 90.75 249 GLN A C 1
ATOM 1979 O O . GLN A 1 249 ? -16.924 0.938 4.398 1.00 90.75 249 GLN A O 1
ATOM 1984 N N . ALA A 1 250 ? -16.138 2.240 2.757 1.00 85.50 250 ALA A N 1
ATOM 1985 C CA . ALA A 1 250 ? -15.967 3.378 3.654 1.00 85.50 250 ALA A CA 1
ATOM 1986 C C . ALA A 1 250 ? -17.341 3.829 4.205 1.00 85.50 250 ALA A C 1
ATOM 1988 O O . ALA A 1 250 ? -18.304 3.882 3.436 1.00 85.50 250 ALA A O 1
ATOM 1989 N N . PRO A 1 251 ? -17.472 4.164 5.505 1.00 83.12 251 PRO A N 1
ATOM 1990 C CA . PRO A 1 251 ? -18.750 4.590 6.087 1.00 83.12 251 PRO A CA 1
ATOM 1991 C C . PRO A 1 251 ? -19.275 5.887 5.464 1.00 83.12 251 PRO A C 1
ATOM 1993 O O . PRO A 1 251 ? -20.476 6.146 5.450 1.00 83.12 251 PRO A O 1
ATOM 1996 N N . ILE A 1 252 ? -18.359 6.712 4.955 1.00 76.94 252 ILE A N 1
ATOM 1997 C CA . ILE A 1 252 ? -18.633 7.993 4.319 1.00 76.94 252 ILE A CA 1
ATOM 1998 C C . ILE A 1 252 ? -17.950 7.983 2.957 1.00 76.94 252 ILE A C 1
ATOM 2000 O O . ILE A 1 252 ? -16.773 7.648 2.842 1.00 76.94 252 ILE A O 1
ATOM 2004 N N . GLY A 1 253 ? -18.695 8.370 1.925 1.00 74.81 253 GLY A N 1
ATOM 2005 C CA . GLY A 1 253 ? -18.211 8.400 0.552 1.00 74.81 253 GLY A CA 1
ATOM 2006 C C . GLY A 1 253 ? -18.944 7.401 -0.347 1.00 74.81 253 GLY A C 1
ATOM 2007 O O . GLY A 1 253 ? -20.115 7.088 -0.108 1.00 74.81 253 GLY A O 1
ATOM 2008 N N . PRO A 1 254 ? -18.313 6.959 -1.444 1.00 79.38 254 PRO A N 1
ATOM 2009 C CA . PRO A 1 254 ? -18.965 6.098 -2.416 1.00 79.38 254 PRO A CA 1
ATOM 2010 C C . PRO A 1 254 ? -19.251 4.713 -1.818 1.00 79.38 254 PRO A C 1
ATOM 2012 O O . PRO A 1 254 ? -18.421 4.147 -1.113 1.00 79.38 254 PRO A O 1
ATOM 2015 N N . LYS A 1 255 ? -20.428 4.151 -2.133 1.00 85.56 255 LYS A N 1
ATOM 2016 C CA . LYS A 1 255 ? -20.911 2.836 -1.656 1.00 85.56 255 LYS A CA 1
ATOM 2017 C C . LYS A 1 255 ? -20.211 1.653 -2.344 1.00 85.56 255 LYS A C 1
ATOM 2019 O O . LYS A 1 255 ? -20.854 0.721 -2.819 1.00 85.56 255 LYS A O 1
ATOM 2024 N N . VAL A 1 256 ? -18.895 1.731 -2.461 1.00 88.69 256 VAL A N 1
ATOM 2025 C CA . VAL A 1 256 ? -18.025 0.713 -3.053 1.00 88.69 256 VAL A CA 1
ATOM 2026 C C . VAL A 1 256 ? -16.942 0.351 -2.041 1.00 88.69 256 VAL A C 1
ATOM 2028 O O . VAL A 1 256 ? -16.722 1.074 -1.069 1.00 88.69 256 VAL A O 1
ATOM 2031 N N . THR A 1 257 ? -16.280 -0.787 -2.233 1.00 91.50 257 THR A N 1
ATOM 2032 C CA . THR A 1 257 ? -15.146 -1.160 -1.376 1.00 91.50 257 THR A CA 1
ATOM 2033 C C . THR A 1 257 ? -13.994 -0.174 -1.572 1.00 91.50 257 THR A C 1
ATOM 2035 O O . THR A 1 257 ? -13.860 0.410 -2.650 1.00 91.50 257 THR A O 1
ATOM 2038 N N . ARG A 1 258 ? -13.144 0.017 -0.556 1.00 90.69 258 ARG A N 1
ATOM 2039 C CA . ARG A 1 258 ? -11.963 0.900 -0.657 1.00 90.69 258 ARG A CA 1
ATOM 2040 C C . ARG A 1 258 ? -11.067 0.511 -1.838 1.00 90.69 258 ARG A C 1
ATOM 2042 O O . ARG A 1 258 ? -10.610 1.377 -2.579 1.00 90.69 258 ARG A O 1
ATOM 2049 N N . LEU A 1 259 ? -10.896 -0.790 -2.068 1.00 91.81 259 LEU A N 1
ATOM 2050 C CA . LEU A 1 259 ? -10.160 -1.333 -3.209 1.00 91.81 259 LEU A CA 1
ATOM 2051 C C . LEU A 1 259 ? -10.858 -1.062 -4.551 1.00 91.81 259 LEU A C 1
ATOM 2053 O O . LEU A 1 259 ? -10.203 -0.649 -5.504 1.00 91.81 259 LEU A O 1
ATOM 2057 N N . ALA A 1 260 ? -12.182 -1.225 -4.641 1.00 91.31 260 ALA A N 1
ATOM 2058 C CA . ALA A 1 260 ? -12.922 -0.902 -5.863 1.00 91.31 260 ALA A CA 1
ATOM 2059 C C . ALA A 1 260 ? -12.886 0.601 -6.173 1.00 91.31 260 ALA A C 1
ATOM 2061 O O . ALA A 1 260 ? -12.761 0.981 -7.335 1.00 91.31 260 ALA A O 1
ATOM 2062 N N . TYR A 1 261 ? -12.945 1.449 -5.143 1.00 90.12 261 TYR A N 1
ATOM 2063 C CA . TYR A 1 261 ? -12.742 2.887 -5.286 1.00 90.12 261 TYR A CA 1
ATOM 2064 C C . TYR A 1 261 ? -11.350 3.207 -5.835 1.00 90.12 261 TYR A C 1
ATOM 2066 O O . TYR A 1 261 ? -11.228 4.021 -6.744 1.00 90.12 261 TYR A O 1
ATOM 2074 N N . LEU A 1 262 ? -10.308 2.555 -5.313 1.00 89.81 262 LEU A N 1
ATOM 2075 C CA . LEU A 1 262 ? -8.936 2.755 -5.772 1.00 89.81 262 LEU A CA 1
ATOM 2076 C C . LEU A 1 262 ? -8.759 2.341 -7.241 1.00 89.81 262 LEU A C 1
ATOM 2078 O O . LEU A 1 262 ? -8.145 3.064 -8.021 1.00 89.81 262 LEU A O 1
ATOM 2082 N N . ILE A 1 263 ? -9.356 1.216 -7.638 1.00 90.56 263 ILE A N 1
ATOM 2083 C CA . ILE A 1 263 ? -9.361 0.755 -9.030 1.00 90.56 263 ILE A CA 1
ATOM 2084 C C . ILE A 1 263 ? -10.088 1.753 -9.938 1.00 90.56 263 ILE A C 1
ATOM 2086 O O . ILE A 1 263 ? -9.563 2.129 -10.984 1.00 90.56 263 ILE A O 1
ATOM 2090 N N . ASP A 1 264 ? -11.277 2.209 -9.549 1.00 88.69 264 ASP A N 1
ATOM 2091 C CA . ASP A 1 264 ? -12.036 3.219 -10.293 1.00 88.69 264 ASP A CA 1
ATOM 2092 C C . ASP A 1 264 ? -11.272 4.555 -10.370 1.00 88.69 264 ASP A C 1
ATOM 2094 O O . ASP A 1 264 ? -11.265 5.206 -11.416 1.00 88.69 264 ASP A O 1
ATOM 2098 N N . TRP A 1 265 ? -10.539 4.922 -9.314 1.00 85.56 265 TRP A N 1
ATOM 2099 C CA . TRP A 1 265 ? -9.646 6.079 -9.313 1.00 85.56 265 TRP A CA 1
ATOM 2100 C C . TRP A 1 265 ? -8.532 5.934 -10.353 1.00 85.56 265 TRP A C 1
ATOM 2102 O O . TRP A 1 265 ? -8.378 6.822 -11.189 1.00 85.56 265 TRP A O 1
ATOM 2112 N N . TRP A 1 266 ? -7.828 4.799 -10.388 1.00 88.69 266 TRP A N 1
ATOM 2113 C CA . TRP A 1 266 ? -6.802 4.528 -11.401 1.00 88.69 266 TRP A CA 1
ATOM 2114 C C . TRP A 1 266 ? -7.343 4.615 -12.834 1.00 88.69 266 TRP A C 1
ATOM 2116 O O . TRP A 1 266 ? -6.668 5.149 -13.714 1.00 88.69 266 TRP A O 1
ATOM 2126 N N . GLN A 1 267 ? -8.566 4.130 -13.077 1.00 87.75 267 GLN A N 1
ATOM 2127 C CA . GLN A 1 267 ? -9.197 4.198 -14.402 1.00 87.75 267 GLN A CA 1
ATOM 2128 C C . GLN A 1 267 ? -9.559 5.628 -14.814 1.00 87.75 267 GLN A C 1
ATOM 2130 O O . GLN A 1 267 ? -9.472 5.966 -15.995 1.00 87.75 267 GLN A O 1
ATOM 2135 N N . ARG A 1 268 ? -9.999 6.459 -13.862 1.00 83.62 268 ARG A N 1
ATOM 2136 C CA . ARG A 1 268 ? -10.431 7.842 -14.118 1.00 83.62 268 ARG A CA 1
ATOM 2137 C C . ARG A 1 268 ? -9.276 8.822 -14.212 1.00 83.62 268 ARG A C 1
ATOM 2139 O O . ARG A 1 268 ? -9.342 9.736 -15.028 1.00 83.62 268 ARG A O 1
ATOM 2146 N N . ASP A 1 269 ? -8.258 8.645 -13.375 1.00 80.19 269 ASP A N 1
ATOM 2147 C CA . ASP A 1 269 ? -7.090 9.522 -13.312 1.00 80.19 269 ASP A CA 1
ATOM 2148 C C . ASP A 1 269 ? -6.339 9.532 -14.651 1.00 80.19 269 ASP A C 1
ATOM 2150 O O . ASP A 1 269 ? -5.807 10.557 -15.067 1.00 80.19 269 ASP A O 1
ATOM 2154 N N . GLY A 1 270 ? -6.335 8.403 -15.370 1.00 78.06 270 GLY A N 1
ATOM 2155 C CA . GLY A 1 270 ? -5.782 8.302 -16.724 1.00 78.06 270 GLY A CA 1
ATOM 2156 C C . GLY A 1 270 ? -4.264 8.509 -16.810 1.00 78.06 270 GLY A C 1
ATOM 2157 O O . GLY A 1 270 ? -3.694 8.375 -17.893 1.00 78.06 270 GLY A O 1
ATOM 2158 N N . ASN A 1 271 ? -3.594 8.794 -15.687 1.00 78.12 271 ASN A N 1
ATOM 2159 C CA . ASN A 1 271 ? -2.141 8.929 -15.613 1.00 78.12 271 ASN A CA 1
ATOM 2160 C C . ASN A 1 271 ? -1.431 7.571 -15.685 1.00 78.12 271 ASN A C 1
ATOM 2162 O O . ASN A 1 271 ? -0.260 7.514 -16.057 1.00 78.12 271 ASN A O 1
ATOM 2166 N N . ILE A 1 272 ? -2.141 6.480 -15.378 1.00 84.19 272 ILE A N 1
ATOM 2167 C CA . ILE A 1 272 ? -1.635 5.108 -15.456 1.00 84.19 272 ILE A CA 1
ATOM 2168 C C . ILE A 1 272 ? -1.913 4.574 -16.860 1.00 84.19 272 ILE A C 1
ATOM 2170 O O . ILE A 1 272 ? -2.981 4.041 -17.156 1.00 84.19 272 ILE A O 1
ATOM 2174 N N . ARG A 1 273 ? -0.945 4.742 -17.759 1.00 79.19 273 ARG A N 1
ATOM 2175 C CA . ARG A 1 273 ? -1.109 4.469 -19.196 1.00 79.19 273 ARG A CA 1
ATOM 2176 C C . ARG A 1 273 ? -1.405 3.004 -19.500 1.00 79.19 273 ARG A C 1
ATOM 2178 O O . ARG A 1 273 ? -2.151 2.711 -20.433 1.00 79.19 273 ARG A O 1
ATOM 2185 N N . TYR A 1 274 ? -0.825 2.085 -18.731 1.00 76.62 274 TYR A N 1
ATOM 2186 C CA . TYR A 1 274 ? -1.057 0.648 -18.886 1.00 76.62 274 TYR A CA 1
ATOM 2187 C C . TYR A 1 274 ? -2.376 0.177 -18.259 1.00 76.62 274 TYR A C 1
ATOM 2189 O O . TYR A 1 274 ? -2.773 -0.967 -18.484 1.00 76.62 274 TYR A O 1
ATOM 2197 N N . PHE A 1 275 ? -3.093 1.048 -17.542 1.00 81.25 275 PHE A N 1
ATOM 2198 C CA . PHE A 1 275 ? -4.366 0.731 -16.908 1.00 81.25 275 PHE A CA 1
ATOM 2199 C C . PHE A 1 275 ? -5.521 1.465 -17.593 1.00 81.25 275 PHE A C 1
ATOM 2201 O O . PHE A 1 275 ? -5.853 2.609 -17.301 1.00 81.25 275 PHE A O 1
ATOM 2208 N N . SER A 1 276 ? -6.137 0.790 -18.561 1.00 78.88 276 SER A N 1
ATOM 2209 C CA . SER A 1 276 ? -7.325 1.296 -19.256 1.00 78.88 276 SER A CA 1
ATOM 2210 C C . SER A 1 276 ? -8.611 0.982 -18.470 1.00 78.88 276 SER A C 1
ATOM 2212 O O . SER A 1 276 ? -8.615 0.031 -17.693 1.00 78.88 276 SER A O 1
ATOM 2214 N N . PRO A 1 277 ? -9.743 1.679 -18.720 1.00 77.44 277 PRO A N 1
ATOM 2215 C CA . PRO A 1 277 ? -11.034 1.379 -18.078 1.00 77.44 277 PRO A CA 1
ATOM 2216 C C . PRO A 1 277 ? -11.515 -0.071 -18.254 1.00 77.44 277 PRO A C 1
ATOM 2218 O O . PRO A 1 277 ? -12.274 -0.598 -17.446 1.00 77.44 277 PRO A O 1
ATOM 2221 N N . LYS A 1 278 ? -11.070 -0.730 -19.328 1.00 80.69 278 LYS A N 1
ATOM 2222 C CA . LYS A 1 278 ? -11.217 -2.171 -19.552 1.00 80.69 278 LYS A CA 1
ATOM 2223 C C . LYS A 1 278 ? -9.826 -2.747 -19.812 1.00 80.69 278 LYS A C 1
ATOM 2225 O O . LYS A 1 278 ? -9.438 -2.841 -20.979 1.00 80.69 278 LYS A O 1
ATOM 2230 N N . PRO A 1 279 ? -9.045 -3.039 -18.760 1.00 81.94 279 PRO A N 1
ATOM 2231 C CA . PRO A 1 279 ? -7.691 -3.524 -18.943 1.00 81.94 279 PRO A CA 1
ATOM 2232 C C . PRO A 1 279 ? -7.749 -4.932 -19.543 1.00 81.94 279 PRO A C 1
ATOM 2234 O O . PRO A 1 279 ? -8.541 -5.778 -19.129 1.00 81.94 279 PRO A O 1
ATOM 2237 N N . THR A 1 280 ? -6.938 -5.172 -20.566 1.00 86.25 280 THR A N 1
ATOM 2238 C CA . THR A 1 280 ? -6.764 -6.514 -21.136 1.00 86.25 280 THR A CA 1
ATOM 2239 C C . THR A 1 280 ? -6.013 -7.407 -20.148 1.00 86.25 280 THR A C 1
ATOM 2241 O O . THR A 1 280 ? -5.204 -6.906 -19.368 1.00 86.25 280 THR A O 1
ATOM 2244 N N . HIS A 1 281 ? -6.222 -8.727 -20.206 1.00 85.75 281 HIS A N 1
ATOM 2245 C CA . HIS A 1 281 ? -5.470 -9.673 -19.366 1.00 85.75 281 HIS A CA 1
ATOM 2246 C C . HIS A 1 281 ? -3.960 -9.454 -19.477 1.00 85.75 281 HIS A C 1
ATOM 2248 O O . HIS A 1 281 ? -3.303 -9.287 -18.465 1.00 85.75 281 HIS A O 1
ATOM 2254 N N . HIS A 1 282 ? -3.442 -9.274 -20.692 1.00 85.81 282 HIS A N 1
ATOM 2255 C CA . HIS A 1 282 ? -2.028 -8.977 -20.913 1.00 85.81 282 HIS A CA 1
ATOM 2256 C C . HIS A 1 282 ? -1.551 -7.685 -20.220 1.00 85.81 282 HIS A C 1
ATOM 2258 O O . HIS A 1 282 ? -0.440 -7.629 -19.705 1.00 85.81 282 HIS A O 1
ATOM 2264 N N . GLN A 1 283 ? -2.363 -6.621 -20.191 1.00 86.00 283 GLN A N 1
ATOM 2265 C CA . GLN A 1 283 ? -2.010 -5.399 -19.453 1.00 86.00 283 GLN A CA 1
ATOM 2266 C C . GLN A 1 283 ? -1.962 -5.644 -17.943 1.00 86.00 283 GLN A C 1
ATOM 2268 O O . GLN A 1 283 ? -1.061 -5.140 -17.280 1.00 86.00 283 GLN A O 1
ATOM 2273 N N . LEU A 1 284 ? -2.901 -6.426 -17.406 1.00 87.12 284 LEU A N 1
ATOM 2274 C CA . LEU A 1 284 ? -2.886 -6.822 -15.998 1.00 87.12 284 LEU A CA 1
ATOM 2275 C C . LEU A 1 284 ? -1.708 -7.749 -15.685 1.00 87.12 284 LEU A C 1
ATOM 2277 O O . LEU A 1 284 ? -1.071 -7.569 -14.652 1.00 87.12 284 LEU A O 1
ATOM 2281 N N . ASP A 1 285 ? -1.352 -8.660 -16.588 1.00 87.12 285 ASP A N 1
ATOM 2282 C CA . ASP A 1 285 ? -0.188 -9.539 -16.444 1.00 87.12 285 ASP A CA 1
ATOM 2283 C C . ASP A 1 285 ? 1.105 -8.714 -16.394 1.00 87.12 285 ASP A C 1
ATOM 2285 O O . ASP A 1 285 ? 1.966 -8.911 -15.533 1.00 87.12 285 ASP A O 1
ATOM 2289 N N . LEU A 1 286 ? 1.197 -7.697 -17.260 1.00 87.75 286 LEU A N 1
ATOM 2290 C CA . LEU A 1 286 ? 2.280 -6.724 -17.243 1.00 87.75 286 LEU A CA 1
ATOM 2291 C C . LEU A 1 286 ? 2.256 -5.836 -15.999 1.00 87.75 286 LEU A C 1
ATOM 2293 O O . LEU A 1 286 ? 3.319 -5.424 -15.562 1.00 87.75 286 LEU A O 1
ATOM 2297 N N . LEU A 1 287 ? 1.118 -5.491 -15.403 1.00 88.81 287 LEU A N 1
ATOM 2298 C CA . LEU A 1 287 ? 1.097 -4.678 -14.177 1.00 88.81 287 LEU A CA 1
ATOM 2299 C C . LEU A 1 287 ? 1.427 -5.508 -12.931 1.00 88.81 287 LEU A C 1
ATOM 2301 O O . LEU A 1 287 ? 2.134 -5.030 -12.046 1.00 88.81 287 LEU A O 1
ATOM 2305 N N . THR A 1 288 ? 0.984 -6.762 -12.899 1.00 87.06 288 THR A N 1
ATOM 2306 C CA . THR A 1 288 ? 1.220 -7.713 -11.800 1.00 87.06 288 THR A CA 1
ATOM 2307 C C . THR A 1 288 ? 2.562 -8.434 -11.897 1.00 87.06 288 THR A C 1
ATOM 2309 O O . THR A 1 288 ? 2.970 -9.093 -10.948 1.00 87.06 288 THR A O 1
ATOM 2312 N N . ALA A 1 289 ? 3.272 -8.282 -13.022 1.00 81.81 289 ALA A N 1
ATOM 2313 C CA . ALA A 1 289 ? 4.552 -8.937 -13.304 1.00 81.81 289 ALA A CA 1
ATOM 2314 C C . ALA A 1 289 ? 4.485 -10.477 -13.310 1.00 81.81 289 ALA A C 1
ATOM 2316 O O . ALA A 1 289 ? 5.496 -11.150 -13.099 1.00 81.81 289 ALA A O 1
ATOM 2317 N N . THR A 1 290 ? 3.301 -11.029 -13.582 1.00 76.69 290 THR A N 1
ATOM 2318 C CA . THR A 1 290 ? 3.060 -12.476 -13.706 1.00 76.69 290 THR A CA 1
ATOM 2319 C C . THR A 1 290 ? 3.618 -13.033 -15.014 1.00 76.69 290 THR A C 1
ATOM 2321 O O . THR A 1 290 ? 4.173 -14.130 -15.032 1.00 76.69 290 THR A O 1
ATOM 2324 N N . VAL A 1 291 ? 3.552 -12.244 -16.089 1.00 74.75 291 VAL A N 1
ATOM 2325 C CA . VAL A 1 291 ? 4.247 -12.482 -17.359 1.00 74.75 291 VAL A CA 1
ATOM 2326 C C . VAL A 1 291 ? 5.151 -11.286 -17.618 1.00 74.75 291 VAL A C 1
ATOM 2328 O O . VAL A 1 291 ? 4.722 -10.135 -17.501 1.00 74.75 291 VAL A O 1
ATOM 2331 N N . GLN A 1 292 ? 6.424 -11.531 -17.925 1.00 67.25 292 GLN A N 1
ATOM 2332 C CA . GLN A 1 292 ? 7.378 -10.446 -18.102 1.00 67.25 292 GLN A CA 1
ATOM 2333 C C . GLN A 1 292 ? 8.407 -10.796 -19.171 1.00 67.25 292 GLN A C 1
ATOM 2335 O O . GLN A 1 292 ? 9.415 -11.427 -18.887 1.00 67.25 292 GLN A O 1
ATOM 2340 N N . ASP A 1 293 ? 8.140 -10.353 -20.398 1.00 63.06 293 ASP A N 1
ATOM 2341 C CA . ASP A 1 293 ? 9.104 -10.460 -21.497 1.00 63.06 293 ASP A CA 1
ATOM 2342 C C . ASP A 1 293 ? 9.898 -9.150 -21.644 1.00 63.06 293 ASP A C 1
ATOM 2344 O O . ASP A 1 293 ? 11.114 -9.168 -21.803 1.00 63.06 293 ASP A O 1
ATOM 2348 N N . GLU A 1 294 ? 9.245 -7.988 -21.495 1.00 73.06 294 GLU A N 1
ATOM 2349 C CA . GLU A 1 294 ? 9.876 -6.671 -21.651 1.00 73.06 294 GLU A CA 1
ATOM 2350 C C . GLU A 1 294 ? 9.320 -5.641 -20.645 1.00 73.06 294 GLU A C 1
ATOM 2352 O O . GLU A 1 294 ? 8.114 -5.390 -20.596 1.00 73.06 294 GLU A O 1
ATOM 2357 N N . LEU A 1 295 ? 10.190 -4.982 -19.867 1.00 81.56 295 LEU A N 1
ATOM 2358 C CA . LEU A 1 295 ? 9.837 -3.789 -19.087 1.00 81.56 295 LEU A CA 1
ATOM 2359 C C . LEU A 1 295 ? 10.126 -2.510 -19.865 1.00 81.56 295 LEU A C 1
ATOM 2361 O O . LEU A 1 295 ? 11.177 -2.357 -20.485 1.00 81.56 295 LEU A O 1
ATOM 2365 N N . THR A 1 296 ? 9.225 -1.542 -19.727 1.00 85.56 296 THR A N 1
ATOM 2366 C CA . THR A 1 296 ? 9.434 -0.152 -20.139 1.00 85.56 296 THR A CA 1
ATOM 2367 C C . THR A 1 296 ? 9.491 0.753 -18.908 1.00 85.56 296 THR A C 1
ATOM 2369 O O . THR A 1 296 ? 8.919 0.436 -17.864 1.00 85.56 296 THR A O 1
ATOM 2372 N N . ILE A 1 297 ? 10.147 1.914 -19.031 1.00 86.88 297 ILE A N 1
ATOM 2373 C CA . ILE A 1 297 ? 10.192 2.950 -17.976 1.00 86.88 297 ILE A CA 1
ATOM 2374 C C . ILE A 1 297 ? 8.773 3.321 -17.523 1.00 86.88 297 ILE A C 1
ATOM 2376 O O . ILE A 1 297 ? 8.508 3.435 -16.329 1.00 86.88 297 ILE A O 1
ATOM 2380 N N . GLN A 1 298 ? 7.849 3.453 -18.477 1.00 87.62 298 GLN A N 1
ATOM 2381 C CA . GLN A 1 298 ? 6.459 3.784 -18.187 1.00 87.62 298 GLN A CA 1
ATOM 2382 C C . GLN A 1 298 ? 5.755 2.676 -17.397 1.00 87.62 298 GLN A C 1
ATOM 2384 O O . GLN A 1 298 ? 5.050 2.987 -16.447 1.00 87.62 298 GLN A O 1
ATOM 2389 N N . LEU A 1 299 ? 5.965 1.399 -17.740 1.00 89.19 299 LEU A N 1
ATOM 2390 C CA . LEU A 1 299 ? 5.358 0.289 -17.004 1.00 89.19 299 LEU A CA 1
ATOM 2391 C C . LEU A 1 299 ? 5.825 0.263 -15.543 1.00 89.19 299 LEU A C 1
ATOM 2393 O O . LEU A 1 299 ? 5.014 0.085 -14.639 1.00 89.19 299 LEU A O 1
ATOM 2397 N N . VAL A 1 300 ? 7.124 0.476 -15.305 1.00 90.00 300 VAL A N 1
ATOM 2398 C CA . VAL A 1 300 ? 7.677 0.558 -13.942 1.00 90.00 300 VAL A CA 1
ATOM 2399 C C . VAL A 1 300 ? 7.089 1.748 -13.188 1.00 90.00 300 VAL A C 1
ATOM 2401 O O . VAL A 1 300 ? 6.682 1.597 -12.039 1.00 90.00 300 VAL A O 1
ATOM 2404 N N . SER A 1 301 ? 7.001 2.913 -13.835 1.00 91.25 301 SER A N 1
ATOM 2405 C CA . SER A 1 301 ? 6.405 4.114 -13.243 1.00 91.25 301 SER A CA 1
ATOM 2406 C C . SER A 1 301 ? 4.931 3.913 -12.881 1.00 91.25 301 SER A C 1
ATOM 2408 O O . SER A 1 301 ? 4.503 4.344 -11.815 1.00 91.25 301 SER A O 1
ATOM 2410 N N . ASP A 1 302 ? 4.160 3.252 -13.745 1.00 91.62 302 ASP A N 1
ATOM 2411 C CA . ASP A 1 302 ? 2.741 2.967 -13.528 1.00 91.62 302 ASP A CA 1
ATOM 2412 C C . ASP A 1 302 ? 2.548 2.027 -12.328 1.00 91.62 302 ASP A C 1
ATOM 2414 O O . ASP A 1 302 ? 1.763 2.329 -11.428 1.00 91.62 302 ASP A O 1
ATOM 2418 N N . ARG A 1 303 ? 3.326 0.937 -12.258 1.00 92.19 303 ARG A N 1
ATOM 2419 C CA . ARG A 1 303 ? 3.325 0.021 -11.104 1.00 92.19 303 ARG A CA 1
ATOM 2420 C C . ARG A 1 303 ? 3.687 0.737 -9.805 1.00 92.19 303 ARG A C 1
ATOM 2422 O O . ARG A 1 303 ? 3.018 0.533 -8.798 1.00 92.19 303 ARG A O 1
ATOM 2429 N N . LEU A 1 304 ? 4.710 1.593 -9.831 1.00 92.56 304 LEU A N 1
ATOM 2430 C CA . LEU A 1 304 ? 5.156 2.358 -8.665 1.00 92.56 304 LEU A CA 1
ATOM 2431 C C . LEU A 1 304 ? 4.049 3.281 -8.137 1.00 92.56 304 LEU A C 1
ATOM 2433 O O . LEU A 1 304 ? 3.808 3.331 -6.932 1.00 92.56 304 LEU A O 1
ATOM 2437 N N . SER A 1 305 ? 3.347 3.979 -9.032 1.00 92.19 305 SER A N 1
ATOM 2438 C CA . SER A 1 305 ? 2.194 4.808 -8.669 1.00 92.19 305 SER A CA 1
ATOM 2439 C C . SER A 1 305 ? 1.074 3.980 -8.034 1.00 92.19 305 SER A C 1
ATOM 2441 O O . SER A 1 305 ? 0.550 4.369 -6.991 1.00 92.19 305 SER A O 1
ATOM 2443 N N . MET A 1 306 ? 0.742 2.818 -8.611 1.00 92.75 306 MET A N 1
ATOM 2444 C CA . MET A 1 306 ? -0.273 1.916 -8.052 1.00 92.75 306 MET A CA 1
ATOM 2445 C C . MET A 1 306 ? 0.123 1.428 -6.655 1.00 92.75 306 MET A C 1
ATOM 2447 O O . MET A 1 306 ? -0.656 1.600 -5.718 1.00 92.75 306 MET A O 1
ATOM 2451 N N . LEU A 1 307 ? 1.343 0.907 -6.489 1.00 94.00 307 LEU A N 1
ATOM 2452 C CA . LEU A 1 307 ? 1.854 0.413 -5.205 1.00 94.00 307 LEU A CA 1
ATOM 2453 C C . LEU A 1 307 ? 1.821 1.494 -4.117 1.00 94.00 307 LEU A C 1
ATOM 2455 O O . LEU A 1 307 ? 1.290 1.249 -3.040 1.00 94.00 307 LEU A O 1
ATOM 2459 N N . ARG A 1 308 ? 2.272 2.719 -4.417 1.00 93.44 308 ARG A N 1
ATOM 2460 C CA . ARG A 1 308 ? 2.215 3.852 -3.470 1.00 93.44 308 ARG A CA 1
ATOM 2461 C C . ARG A 1 308 ? 0.793 4.221 -3.059 1.00 93.44 308 ARG A C 1
ATOM 2463 O O . ARG A 1 308 ? 0.551 4.636 -1.932 1.00 93.44 308 ARG A O 1
ATOM 2470 N N . THR A 1 309 ? -0.164 4.109 -3.975 1.00 92.19 309 THR A N 1
ATOM 2471 C CA . THR A 1 309 ? -1.562 4.431 -3.653 1.00 92.19 309 THR A CA 1
ATOM 2472 C C . THR A 1 309 ? -2.241 3.338 -2.829 1.00 92.19 309 THR A C 1
ATOM 2474 O O . THR A 1 309 ? -3.093 3.652 -2.000 1.00 92.19 309 THR A O 1
ATOM 2477 N N . VAL A 1 310 ? -1.826 2.076 -2.995 1.00 93.81 310 VAL A N 1
ATOM 2478 C CA . VAL A 1 310 ? -2.220 0.973 -2.106 1.00 93.81 310 VAL A CA 1
ATOM 2479 C C . VAL A 1 310 ? -1.611 1.165 -0.718 1.00 93.81 310 VAL A C 1
ATOM 2481 O O . VAL A 1 310 ? -2.338 1.089 0.270 1.00 93.81 310 VAL A O 1
ATOM 2484 N N . ASP A 1 311 ? -0.319 1.481 -0.650 1.00 94.31 311 ASP A N 1
ATOM 2485 C CA . ASP A 1 311 ? 0.402 1.778 0.592 1.00 94.31 311 ASP A CA 1
ATOM 2486 C C . ASP A 1 311 ? -0.295 2.883 1.400 1.00 94.31 311 ASP A C 1
ATOM 2488 O O . ASP A 1 311 ? -0.701 2.676 2.543 1.00 94.31 311 ASP A O 1
ATOM 2492 N N . ALA A 1 312 ? -0.609 4.009 0.755 1.00 91.56 312 ALA A N 1
ATOM 2493 C CA . ALA A 1 312 ? -1.339 5.104 1.390 1.00 91.56 312 ALA A CA 1
ATOM 2494 C C . ALA A 1 312 ? -2.721 4.693 1.944 1.00 91.56 312 ALA A C 1
ATOM 2496 O O . ALA A 1 312 ? -3.171 5.250 2.949 1.00 91.56 312 ALA A O 1
ATOM 2497 N N . MET A 1 313 ? -3.410 3.740 1.305 1.00 90.62 313 MET A N 1
ATOM 2498 C CA . MET A 1 313 ? -4.703 3.222 1.773 1.00 90.62 313 MET A CA 1
ATOM 2499 C C . MET A 1 313 ? -4.549 2.318 3.005 1.00 90.62 313 MET A C 1
ATOM 2501 O O . MET A 1 313 ? -5.404 2.335 3.896 1.00 90.62 313 MET A O 1
ATOM 2505 N N . ILE A 1 314 ? -3.466 1.539 3.057 1.00 93.62 314 ILE A N 1
ATOM 2506 C CA . ILE A 1 314 ? -3.136 0.647 4.174 1.00 93.62 314 ILE A CA 1
ATOM 2507 C C . ILE A 1 314 ? -2.697 1.469 5.384 1.00 93.62 314 ILE A C 1
ATOM 2509 O O . ILE A 1 314 ? -3.296 1.340 6.448 1.00 93.62 314 ILE A O 1
ATOM 2513 N N . VAL A 1 315 ? -1.763 2.406 5.203 1.00 91.94 315 VAL A N 1
ATOM 2514 C CA . VAL A 1 315 ? -1.334 3.346 6.253 1.00 91.94 315 VAL A CA 1
ATOM 2515 C C . VAL A 1 315 ? -2.516 4.174 6.779 1.00 91.94 315 VAL A C 1
ATOM 2517 O O . VAL A 1 315 ? -2.555 4.549 7.953 1.00 91.94 315 VAL A O 1
ATOM 2520 N N . GLY A 1 316 ? -3.539 4.410 5.949 1.00 90.00 316 GLY A N 1
ATOM 2521 C CA . GLY A 1 316 ? -4.800 5.032 6.358 1.00 90.00 316 GLY A CA 1
ATOM 2522 C C . GLY A 1 316 ? -5.495 4.332 7.537 1.00 90.00 316 GLY A C 1
ATOM 2523 O O . GLY A 1 316 ? -6.134 5.006 8.345 1.00 90.00 316 GLY A O 1
ATOM 2524 N N . MET A 1 317 ? -5.314 3.016 7.700 1.00 92.62 317 MET A N 1
ATOM 2525 C CA . MET A 1 317 ? -5.862 2.211 8.802 1.00 92.62 317 MET A CA 1
ATOM 2526 C C . MET A 1 317 ? -5.268 2.576 10.176 1.00 92.62 317 MET A C 1
ATOM 2528 O O . MET A 1 317 ? -5.929 2.403 11.202 1.00 92.62 317 MET A O 1
ATOM 2532 N N . ASN A 1 318 ? -4.070 3.168 10.225 1.00 93.56 318 ASN A N 1
ATOM 2533 C CA . ASN A 1 318 ? -3.428 3.569 11.483 1.00 93.56 318 ASN A CA 1
ATOM 2534 C C . ASN A 1 318 ? -4.204 4.662 12.229 1.00 93.56 318 ASN A C 1
ATOM 2536 O O . ASN A 1 318 ? -4.161 4.738 13.459 1.00 93.56 318 ASN A O 1
ATOM 2540 N N . ARG A 1 319 ? -4.955 5.501 11.507 1.00 91.50 319 ARG A N 1
ATOM 2541 C CA . ARG A 1 319 ? -5.761 6.564 12.118 1.00 91.50 319 ARG A CA 1
ATOM 2542 C C . ARG A 1 319 ? -6.934 6.019 12.945 1.00 91.50 319 ARG A C 1
ATOM 2544 O O . ARG A 1 319 ? -7.006 6.364 14.125 1.00 91.50 319 ARG A O 1
ATOM 2551 N N . PRO A 1 320 ? -7.830 5.167 12.408 1.00 92.38 320 PRO A N 1
ATOM 2552 C CA . PRO A 1 320 ? -8.876 4.557 13.217 1.00 92.38 320 PRO A CA 1
ATOM 2553 C C . PRO A 1 320 ? -8.312 3.660 14.329 1.00 92.38 320 PRO A C 1
ATOM 2555 O O . PRO A 1 320 ? -8.844 3.707 15.434 1.00 92.38 320 PRO A O 1
ATOM 2558 N N . LEU A 1 321 ? -7.204 2.933 14.115 1.00 93.94 321 LEU A N 1
ATOM 2559 C CA . LEU A 1 321 ? -6.540 2.169 15.189 1.00 93.94 321 LEU A CA 1
ATOM 2560 C C . LEU A 1 321 ? -6.102 3.066 16.359 1.00 93.94 321 LEU A C 1
ATOM 2562 O O . LEU A 1 321 ? -6.328 2.730 17.525 1.00 93.94 321 LEU A O 1
ATOM 2566 N N . LEU A 1 322 ? -5.535 4.240 16.063 1.00 94.38 322 LEU A N 1
ATOM 2567 C CA . LEU A 1 322 ? -5.181 5.224 17.084 1.00 94.38 322 LEU A CA 1
ATOM 2568 C C . LEU A 1 322 ? -6.417 5.706 17.856 1.00 94.38 322 LEU A C 1
ATOM 2570 O O . LEU A 1 322 ? -6.366 5.817 19.081 1.00 94.38 322 LEU A O 1
ATOM 2574 N N . GLU A 1 323 ? -7.537 5.961 17.174 1.00 93.06 323 GLU A N 1
ATOM 2575 C CA . GLU A 1 323 ? -8.781 6.344 17.849 1.00 93.06 323 GLU A CA 1
ATOM 2576 C C . GLU A 1 323 ? -9.310 5.241 18.771 1.00 93.06 323 GLU A C 1
ATOM 2578 O O . GLU A 1 323 ? -9.757 5.541 19.879 1.00 93.06 323 GLU A O 1
ATOM 2583 N N . LEU A 1 324 ? -9.211 3.971 18.375 1.00 93.56 324 LEU A N 1
ATOM 2584 C CA . LEU A 1 324 ? -9.575 2.848 19.244 1.00 93.56 324 LEU A CA 1
ATOM 2585 C C . LEU A 1 324 ? -8.688 2.803 20.493 1.00 93.56 324 LEU A C 1
ATOM 2587 O O . LEU A 1 324 ? -9.193 2.692 21.612 1.00 93.56 324 LEU A O 1
ATOM 2591 N N . MET A 1 325 ? -7.381 3.017 20.342 1.00 94.75 325 MET A N 1
ATOM 2592 C CA . MET A 1 325 ? -6.463 3.125 21.480 1.00 94.75 325 MET A CA 1
ATOM 2593 C C . MET A 1 325 ? -6.807 4.318 22.396 1.00 94.75 325 MET A C 1
ATOM 2595 O O . MET A 1 325 ? -6.678 4.240 23.622 1.00 94.75 325 MET A O 1
ATOM 2599 N N . MET A 1 326 ? -7.301 5.425 21.835 1.00 93.38 326 MET A N 1
ATOM 2600 C CA . MET A 1 326 ? -7.809 6.569 22.602 1.00 93.38 326 MET A CA 1
ATOM 2601 C C . MET A 1 326 ? -9.073 6.229 23.405 1.00 93.38 326 MET A C 1
ATOM 2603 O O . MET A 1 326 ? -9.230 6.711 24.531 1.00 93.38 326 MET A O 1
ATOM 2607 N N . VAL A 1 327 ? -9.951 5.360 22.894 1.00 92.81 327 VAL A N 1
ATOM 2608 C CA . VAL A 1 327 ? -11.109 4.850 23.654 1.00 92.81 327 VAL A CA 1
ATOM 2609 C C . VAL A 1 327 ? -10.658 4.024 24.855 1.00 92.81 327 VAL A C 1
ATOM 2611 O O . VAL A 1 327 ? -11.184 4.211 25.957 1.00 92.81 327 VAL A O 1
ATOM 2614 N N . VAL A 1 328 ? -9.655 3.161 24.665 1.00 92.38 328 VAL A N 1
ATOM 2615 C CA . VAL A 1 328 ? -9.079 2.323 25.729 1.00 92.38 328 VAL A CA 1
ATOM 2616 C C . VAL A 1 328 ? -8.419 3.176 26.816 1.00 92.38 328 VAL A C 1
ATOM 2618 O O . VAL A 1 328 ? -8.613 2.938 28.009 1.00 92.38 328 VAL A O 1
ATOM 2621 N N . ARG A 1 329 ? -7.664 4.210 26.422 1.00 90.62 329 ARG A N 1
ATOM 2622 C CA . ARG A 1 329 ? -7.067 5.192 27.353 1.00 90.62 329 ARG A CA 1
ATOM 2623 C C . ARG A 1 329 ? -8.110 6.067 28.037 1.00 90.62 329 ARG A C 1
ATOM 2625 O O . ARG A 1 329 ? -7.872 6.597 29.118 1.00 90.62 329 ARG A O 1
ATOM 2632 N N . GLY A 1 330 ? -9.260 6.203 27.398 1.00 87.00 330 GLY A N 1
ATOM 2633 C CA . GLY A 1 330 ? -10.404 6.927 27.893 1.00 87.00 330 GLY A CA 1
ATOM 2634 C C . GLY A 1 330 ? -10.467 8.403 27.536 1.00 87.00 330 GLY A C 1
ATOM 2635 O O . GLY A 1 330 ? -11.292 9.111 28.108 1.00 87.00 330 GLY A O 1
ATOM 2636 N N . THR A 1 331 ? -9.655 8.844 26.577 1.00 87.88 331 THR A N 1
ATOM 2637 C CA . THR A 1 331 ? -9.733 10.190 25.996 1.00 87.88 331 THR A CA 1
ATOM 2638 C C . THR A 1 331 ? -10.910 10.331 25.035 1.00 87.88 331 THR A C 1
ATOM 2640 O O . THR A 1 331 ? -11.461 11.419 24.920 1.00 87.88 331 THR A O 1
ATOM 2643 N N . LYS A 1 332 ? -11.331 9.233 24.394 1.00 89.88 332 LYS A N 1
ATOM 2644 C CA . LYS A 1 332 ? -12.553 9.165 23.581 1.00 89.88 332 LYS A CA 1
ATOM 2645 C C . LYS A 1 332 ? -13.595 8.230 24.191 1.00 89.88 332 LYS A C 1
ATOM 2647 O O . LYS A 1 332 ? -13.298 7.371 25.037 1.00 89.88 332 LYS A O 1
ATOM 2652 N N . SER A 1 333 ? -14.841 8.399 23.760 1.00 84.19 333 SER A N 1
ATOM 2653 C CA . SER A 1 333 ? -15.951 7.525 24.133 1.00 84.19 333 SER A CA 1
ATOM 2654 C C . SER A 1 333 ? -16.636 6.931 22.907 1.00 84.19 333 SER A C 1
ATOM 2656 O O . SER A 1 333 ? -16.898 7.623 21.925 1.00 84.19 333 SER A O 1
ATOM 2658 N N . MET A 1 334 ? -16.915 5.631 22.980 1.00 84.12 334 MET A N 1
ATOM 2659 C CA . MET A 1 334 ? -17.684 4.914 21.972 1.00 84.12 334 MET A CA 1
ATOM 2660 C C . MET A 1 334 ? -19.127 4.802 22.465 1.00 84.12 334 MET A C 1
ATOM 2662 O O . MET A 1 334 ? -19.384 4.252 23.537 1.00 84.12 334 MET A O 1
ATOM 2666 N N . SER A 1 335 ? -20.067 5.383 21.723 1.00 75.88 335 SER A N 1
ATOM 2667 C CA . SER A 1 335 ? -21.498 5.180 21.952 1.00 75.88 335 SER A CA 1
ATOM 2668 C C . SER A 1 335 ? -21.957 3.917 21.229 1.00 75.88 335 SER A C 1
ATOM 2670 O O . SER A 1 335 ? -21.432 3.597 20.164 1.00 75.88 335 SER A O 1
ATOM 2672 N N . ALA A 1 336 ? -22.950 3.217 21.782 1.00 62.50 336 ALA A N 1
ATOM 2673 C CA . ALA A 1 336 ? -23.601 2.126 21.062 1.00 62.50 336 ALA A CA 1
ATOM 2674 C C . ALA A 1 336 ? -24.138 2.640 19.709 1.00 62.50 336 ALA A C 1
ATOM 2676 O O . ALA A 1 336 ? -24.612 3.784 19.660 1.00 62.50 336 ALA A O 1
ATOM 2677 N N . PRO A 1 337 ? -24.061 1.838 18.631 1.00 55.91 337 PRO A N 1
ATOM 2678 C CA . PRO A 1 337 ? -24.611 2.230 17.342 1.00 55.91 337 PRO A CA 1
ATOM 2679 C C . PRO A 1 337 ? -26.097 2.547 17.519 1.00 55.91 337 PRO A C 1
ATOM 2681 O O . PRO A 1 337 ? -26.867 1.735 18.034 1.00 55.91 337 PRO A O 1
ATOM 2684 N N . THR A 1 338 ? -26.485 3.768 17.162 1.00 48.50 338 THR A N 1
ATOM 2685 C CA . THR A 1 338 ? -27.895 4.155 17.089 1.00 48.50 338 THR A CA 1
ATOM 2686 C C . THR A 1 338 ? -28.450 3.440 15.861 1.00 48.50 338 THR A C 1
ATOM 2688 O O . THR A 1 338 ? -28.036 3.762 14.750 1.00 48.50 338 THR A O 1
ATOM 2691 N N . GLN A 1 339 ? -29.257 2.396 16.081 1.00 35.62 339 GLN A N 1
ATOM 2692 C CA . GLN A 1 339 ? -29.884 1.610 15.010 1.00 35.62 339 GLN A CA 1
ATOM 2693 C C . GLN A 1 339 ? -30.814 2.455 14.145 1.00 35.62 339 GLN A C 1
ATOM 2695 O O . GLN A 1 339 ? -31.518 3.321 14.718 1.00 35.62 339 GLN A O 1
#